Protein 4DB3 (pdb70)

Radius of gyration: 20.78 Å; Cα contacts (8 Å, |Δi|>4): 643; chains: 1; bounding box: 46×38×62 Å

Structure (mmCIF, N/CA/C/O backbone):
data_4DB3
#
_entry.id   4DB3
#
_cell.length_a   80.400
_cell.length_b   80.400
_cell.length_c   110.418
_cell.angle_alpha   90.00
_cell.angle_beta   90.00
_cell.angle_gamma   120.00
#
_symmetry.space_group_name_H-M   'P 64'
#
loop_
_entity.id
_entity.type
_entity.pdbx_description
1 polymer 'N-acetyl-D-glucosamine kinase'
2 non-polymer 'ZINC ION'
3 non-polymer 'CHLORIDE ION'
4 non-polymer 'SULFATE ION'
5 non-polymer GLYCEROL
6 water water
#
loop_
_atom_site.group_PDB
_atom_site.id
_atom_site.type_symbol
_atom_site.label_atom_id
_atom_site.label_alt_id
_atom_site.label_comp_id
_atom_site.label_asym_id
_atom_site.label_entity_id
_atom_site.label_seq_id
_atom_site.pdbx_PDB_ins_code
_atom_site.Cartn_x
_atom_site.Cartn_y
_atom_site.Cartn_z
_atom_site.occupancy
_atom_site.B_iso_or_equiv
_atom_site.auth_seq_id
_atom_site.auth_comp_id
_atom_site.auth_asym_id
_atom_site.auth_atom_id
_atom_site.pdbx_PDB_model_num
ATOM 1 N N . ASN A 1 17 ? 20.631 1.568 66.201 1.00 73.68 -7 ASN A N 1
ATOM 2 C CA . ASN A 1 17 ? 21.485 2.575 65.491 1.00 70.98 -7 ASN A CA 1
ATOM 3 C C . ASN A 1 17 ? 20.856 3.925 65.294 1.00 68.02 -7 ASN A C 1
ATOM 4 O O . ASN A 1 17 ? 21.566 4.911 65.143 1.00 66.68 -7 ASN A O 1
ATOM 9 N N . LEU A 1 18 ? 19.531 3.985 65.269 1.00 68.98 -6 LEU A N 1
ATOM 10 C CA . LEU A 1 18 ? 18.871 5.256 65.007 1.00 67.22 -6 LEU A CA 1
ATOM 11 C C . LEU A 1 18 ? 18.887 6.214 66.208 1.00 62.45 -6 LEU A C 1
ATOM 12 O O . LEU A 1 18 ? 18.618 7.411 66.030 1.00 60.30 -6 LEU A O 1
ATOM 17 N N . TYR A 1 19 ? 19.245 5.722 67.412 1.00 59.44 -5 TYR A N 1
ATOM 18 C CA . TYR A 1 19 ? 19.283 6.617 68.584 1.00 56.66 -5 TYR A CA 1
ATOM 19 C C . TYR A 1 19 ? 20.525 7.514 68.592 1.00 54.50 -5 TYR A C 1
ATOM 20 O O . TYR A 1 19 ? 20.640 8.398 69.435 1.00 54.94 -5 TYR A O 1
ATOM 29 N N . PHE A 1 20 ? 21.452 7.282 67.676 1.00 55.44 -4 PHE A N 1
ATOM 30 C CA . PHE A 1 20 ? 22.615 8.152 67.558 1.00 56.90 -4 PHE A CA 1
ATOM 31 C C . PHE A 1 20 ? 22.120 9.351 66.754 1.00 60.89 -4 PHE A C 1
ATOM 32 O O . PHE A 1 20 ? 22.552 9.578 65.625 1.00 64.50 -4 PHE A O 1
ATOM 40 N N . GLN A 1 21 ? 21.209 10.112 67.359 1.00 63.32 -3 GLN A N 1
ATOM 41 C CA . GLN A 1 21 ? 20.548 11.234 66.692 1.00 67.82 -3 GLN A CA 1
ATOM 42 C C . GLN A 1 21 ? 21.342 12.517 66.570 1.00 71.51 -3 GLN A C 1
ATOM 43 O O . GLN A 1 21 ? 22.220 12.816 67.391 1.00 72.67 -3 GLN A O 1
ATOM 49 N N . SER A 1 22 ? 20.998 13.271 65.525 1.00 74.29 -2 SER A N 1
ATOM 50 C CA . SER A 1 22 ? 21.478 14.618 65.353 1.00 79.67 -2 SER A CA 1
ATOM 51 C C . SER A 1 22 ? 20.260 15.342 65.922 1.00 81.19 -2 SER A C 1
ATOM 52 O O . SER A 1 22 ? 19.261 14.690 66.238 1.00 78.16 -2 SER A O 1
ATOM 55 N N . ASN A 1 23 ? 20.301 16.660 66.059 1.00 87.02 -1 ASN A N 1
ATOM 56 C CA . ASN A 1 23 ? 19.151 17.352 66.629 1.00 89.08 -1 ASN A CA 1
ATOM 57 C C . ASN A 1 23 ? 17.984 17.407 65.616 1.00 89.44 -1 ASN A C 1
ATOM 58 O O . ASN A 1 23 ? 16.820 17.214 65.972 1.00 89.02 -1 ASN A O 1
ATOM 63 N N . ALA A 1 24 ? 18.308 17.643 64.351 1.00 91.33 0 ALA A N 1
ATOM 64 C CA . ALA A 1 24 ? 17.300 17.726 63.290 1.00 92.63 0 ALA A CA 1
ATOM 65 C C . ALA A 1 24 ? 17.434 16.582 62.289 1.00 88.55 0 ALA A C 1
ATOM 66 O O . ALA A 1 24 ? 18.516 16.028 62.095 1.00 86.54 0 ALA A O 1
ATOM 68 N N . MET A 1 25 ? 16.317 16.228 61.665 1.00 45.96 1 MET A N 1
ATOM 69 C CA . MET A 1 25 ? 16.299 15.178 60.627 1.00 42.72 1 MET A CA 1
ATOM 70 C C . MET A 1 25 ? 15.533 15.723 59.415 1.00 38.67 1 MET A C 1
ATOM 71 O O . MET A 1 25 ? 14.467 16.318 59.571 1.00 38.46 1 MET A O 1
ATOM 76 N N . TYR A 1 26 ? 16.061 15.486 58.223 1.00 33.74 2 TYR A N 1
ATOM 77 C CA . TYR A 1 26 ? 15.444 15.974 56.998 1.00 32.51 2 TYR A CA 1
ATOM 78 C C . TYR A 1 26 ? 14.926 14.811 56.156 1.00 32.60 2 TYR A C 1
ATOM 79 O O . TYR A 1 26 ? 15.695 13.902 55.808 1.00 32.63 2 TYR A O 1
ATOM 88 N N . TYR A 1 27 ? 13.632 14.826 55.842 1.00 31.23 3 TYR A N 1
ATOM 89 C CA . TYR A 1 27 ? 13.084 13.815 54.978 1.00 31.01 3 TYR A CA 1
ATOM 90 C C . TYR A 1 27 ? 12.951 14.392 53.573 1.00 30.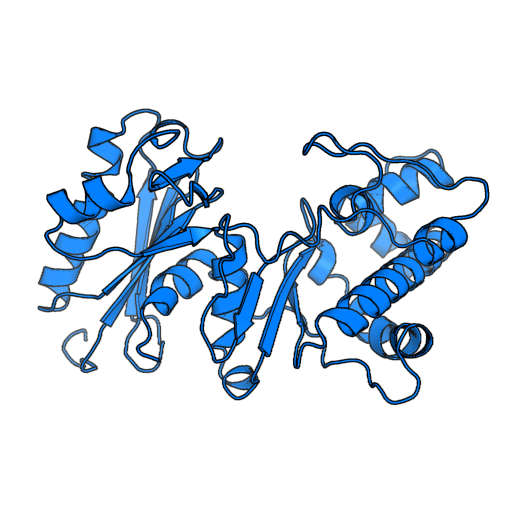56 3 TYR A C 1
ATOM 91 O O . TYR A 1 27 ? 12.545 15.544 53.398 1.00 30.10 3 TYR A O 1
ATOM 100 N N . GLY A 1 28 ? 13.266 13.567 52.590 1.00 30.32 4 GLY A N 1
ATOM 101 C CA . GLY A 1 28 ? 13.125 13.902 51.196 1.00 30.53 4 GLY A CA 1
ATOM 102 C C . GLY A 1 28 ? 12.325 12.824 50.480 1.00 32.21 4 GLY A C 1
ATOM 103 O O . GLY A 1 28 ? 12.541 11.621 50.709 1.00 32.33 4 GLY A O 1
ATOM 104 N N . PHE A 1 29 ? 11.379 13.262 49.642 1.00 31.96 5 PHE A N 1
ATOM 105 C CA . PHE A 1 29 ? 10.551 12.385 48.805 1.00 31.46 5 PHE A CA 1
ATOM 106 C C . PHE A 1 29 ? 10.770 12.776 47.361 1.00 32.37 5 PHE A C 1
ATOM 107 O O . PHE A 1 29 ? 10.649 13.963 47.003 1.00 32.50 5 PHE A O 1
ATOM 115 N N . ASP A 1 30 ? 11.104 11.799 46.535 1.00 32.39 6 ASP A N 1
ATOM 116 C CA . ASP A 1 30 ? 11.261 12.003 45.102 1.00 34.32 6 ASP A CA 1
ATOM 117 C C . ASP A 1 30 ? 10.081 11.246 44.494 1.00 34.55 6 ASP A C 1
ATOM 118 O O . ASP A 1 30 ? 10.049 9.997 44.496 1.00 34.24 6 ASP A O 1
ATOM 123 N N . VAL A 1 31 ? 9.078 11.995 44.033 1.00 32.78 7 VAL A N 1
ATOM 124 C CA . VAL A 1 31 ? 7.876 11.390 43.477 1.00 34.65 7 VAL A CA 1
ATOM 125 C C . VAL A 1 31 ? 7.992 11.241 41.971 1.00 36.21 7 VAL A C 1
ATOM 126 O O . VAL A 1 31 ? 8.073 12.238 41.234 1.00 36.26 7 VAL A O 1
ATOM 130 N N . GLY A 1 32 ? 8.015 9.992 41.515 1.00 37.51 8 GLY A N 1
ATOM 131 C CA . GLY A 1 32 ? 8.097 9.682 40.087 1.00 39.28 8 GLY A CA 1
ATOM 132 C C . GLY A 1 32 ? 6.820 9.046 39.602 1.00 40.48 8 GLY A C 1
ATOM 133 O O . GLY A 1 32 ? 5.952 8.686 40.401 1.00 40.70 8 GLY A O 1
ATOM 134 N N . GLY A 1 33 ? 6.693 8.890 38.287 1.00 42.66 9 GLY A N 1
ATOM 135 C CA . GLY A 1 33 ? 5.495 8.287 37.706 1.00 44.51 9 GLY A CA 1
ATOM 136 C C . GLY A 1 33 ? 5.209 6.848 38.119 1.00 47.30 9 GLY A C 1
ATOM 137 O O . GLY A 1 33 ? 4.041 6.412 38.115 1.00 48.23 9 GLY A O 1
ATOM 138 N N A THR A 1 34 ? 6.254 6.101 38.474 0.60 47.60 10 THR A N 1
ATOM 139 N N B THR A 1 34 ? 6.269 6.116 38.465 0.40 47.41 10 THR A N 1
ATOM 140 C CA A THR A 1 34 ? 6.085 4.708 38.888 0.60 49.55 10 THR A CA 1
ATOM 141 C CA B THR A 1 34 ? 6.166 4.714 38.856 0.40 49.13 10 THR A CA 1
ATOM 142 C C A THR A 1 34 ? 6.451 4.478 40.366 0.60 48.47 10 THR A C 1
ATOM 143 C C B THR A 1 34 ? 6.454 4.491 40.345 0.40 48.30 10 THR A C 1
ATOM 144 O O A THR A 1 34 ? 5.787 3.704 41.060 0.60 49.59 10 THR A O 1
ATOM 145 O O B THR A 1 34 ? 5.744 3.743 41.019 0.40 49.33 10 THR A O 1
ATOM 152 N N . LYS A 1 35 ? 7.493 5.144 40.855 1.00 47.26 11 LYS A N 1
ATOM 153 C CA . LYS A 1 35 ? 7.908 4.968 42.255 1.00 46.58 11 LYS A CA 1
ATOM 154 C C . LYS A 1 35 ? 8.125 6.252 43.039 1.00 43.67 11 LYS A C 1
ATOM 155 O O . LYS A 1 35 ? 8.432 7.306 42.471 1.00 41.24 11 LYS A O 1
ATOM 161 N N . ILE A 1 36 ? 7.885 6.157 44.342 1.00 40.41 12 ILE A N 1
ATOM 162 C CA . ILE A 1 36 ? 8.128 7.242 45.268 1.00 39.83 12 ILE A CA 1
ATOM 163 C C . ILE A 1 36 ? 9.319 6.783 46.061 1.00 39.70 12 ILE A C 1
ATOM 164 O O . ILE A 1 36 ? 9.305 5.663 46.622 1.00 40.18 12 ILE A O 1
ATOM 169 N N . GLU A 1 37 ? 10.360 7.607 46.089 1.00 38.63 13 GLU A N 1
ATOM 170 C CA . GLU A 1 37 ? 11.544 7.292 46.870 1.00 38.94 13 GLU A CA 1
ATOM 171 C C . GLU A 1 37 ? 11.704 8.212 48.056 1.00 37.51 13 GLU A C 1
ATOM 172 O O . GLU A 1 37 ? 11.654 9.441 47.921 1.00 34.24 13 GLU A O 1
ATOM 178 N N . PHE A 1 38 ? 11.928 7.595 49.214 1.00 36.83 14 PHE A N 1
ATOM 179 C CA . PHE A 1 38 ? 12.127 8.296 50.456 1.00 36.86 14 PHE A CA 1
ATOM 180 C C . PHE A 1 38 ? 13.559 8.198 50.940 1.00 37.12 14 PHE A C 1
ATOM 181 O O . PHE A 1 38 ? 14.222 7.160 50.775 1.00 39.40 14 PHE A O 1
ATOM 189 N N . GLY A 1 39 ? 14.021 9.280 51.561 1.00 34.83 15 GLY A N 1
ATOM 190 C CA . GLY A 1 39 ? 15.334 9.313 52.201 1.00 34.24 15 GLY A CA 1
ATOM 191 C C . GLY A 1 39 ? 15.276 10.184 53.446 1.00 34.18 15 GLY A C 1
ATOM 192 O O . GLY A 1 39 ? 14.570 11.212 53.466 1.00 32.48 15 GLY A O 1
ATOM 193 N N . ALA A 1 40 ? 15.985 9.760 54.492 1.00 35.05 16 ALA A N 1
ATOM 194 C CA . ALA A 1 40 ? 16.129 10.534 55.722 1.00 35.56 16 ALA A CA 1
ATOM 195 C C . ALA A 1 40 ? 17.604 10.859 55.845 1.00 36.16 16 ALA A C 1
ATOM 196 O O . ALA A 1 40 ? 18.442 9.997 55.578 1.00 35.84 16 ALA A O 1
ATOM 198 N N . PHE A 1 41 ? 17.911 12.098 56.258 1.00 36.05 17 PHE A N 1
ATOM 199 C CA . PHE A 1 41 ? 19.280 12.597 56.373 1.00 35.34 17 PHE A CA 1
ATOM 200 C C . PHE A 1 41 ? 19.462 13.308 57.710 1.00 37.15 17 PHE A C 1
ATOM 201 O O . PHE A 1 41 ? 18.570 14.041 58.139 1.00 36.74 17 PHE A O 1
ATOM 209 N N . ASN A 1 42 ? 20.605 13.094 58.373 1.00 37.28 18 ASN A N 1
ATOM 210 C CA . ASN A 1 42 ? 20.893 13.783 59.645 1.00 38.89 18 ASN A CA 1
ATOM 211 C C . ASN A 1 42 ? 21.422 15.215 59.409 1.00 38.57 18 ASN A C 1
ATOM 212 O O . ASN A 1 42 ? 21.403 15.694 58.281 1.00 35.77 18 ASN A O 1
ATOM 217 N N . GLU A 1 43 ? 21.868 15.900 60.468 1.00 40.64 19 GLU A N 1
ATOM 218 C CA . GLU A 1 43 ? 22.359 17.277 60.332 1.00 42.31 19 GLU A CA 1
ATOM 219 C C . GLU A 1 43 ? 23.632 17.408 59.519 1.00 42.42 19 GLU A C 1
ATOM 220 O O . GLU A 1 43 ? 23.876 18.473 58.954 1.00 42.59 19 GLU A O 1
ATOM 226 N N . LYS A 1 44 ? 24.439 16.348 59.470 1.00 42.57 20 LYS A N 1
ATOM 227 C CA . LYS A 1 44 ? 25.673 16.349 58.682 1.00 41.73 20 LYS A CA 1
ATOM 228 C C . LYS A 1 44 ? 25.356 16.030 57.226 1.00 40.30 20 LYS A C 1
ATOM 229 O O . LYS A 1 44 ? 26.264 15.919 56.396 1.00 40.98 20 LYS A O 1
ATOM 235 N N . LEU A 1 45 ? 24.064 15.866 56.936 1.00 38.78 21 LEU A N 1
ATOM 236 C CA . LEU A 1 45 ? 23.541 15.543 55.598 1.00 37.81 21 LEU A CA 1
ATOM 237 C C . LEU A 1 45 ? 23.946 14.139 55.182 1.00 37.80 21 LEU A C 1
ATOM 238 O O . LEU A 1 45 ? 24.108 13.845 54.006 1.00 38.91 21 LEU A O 1
ATOM 243 N N . GLU A 1 46 ? 24.089 13.256 56.160 1.00 39.45 22 GLU A N 1
ATOM 244 C CA . GLU A 1 46 ? 24.405 11.883 55.887 1.00 40.16 22 GLU A CA 1
ATOM 245 C C . GLU A 1 46 ? 23.071 11.158 55.774 1.00 40.83 22 GLU A C 1
ATOM 246 O O . GLU A 1 46 ? 22.158 11.420 56.548 1.00 39.69 22 GLU A O 1
ATOM 252 N N . ARG A 1 47 ? 22.960 10.239 54.825 1.00 41.31 23 ARG A N 1
ATOM 253 C CA . ARG A 1 47 ? 21.724 9.494 54.634 1.00 42.54 23 ARG A CA 1
ATOM 254 C C . ARG A 1 47 ? 2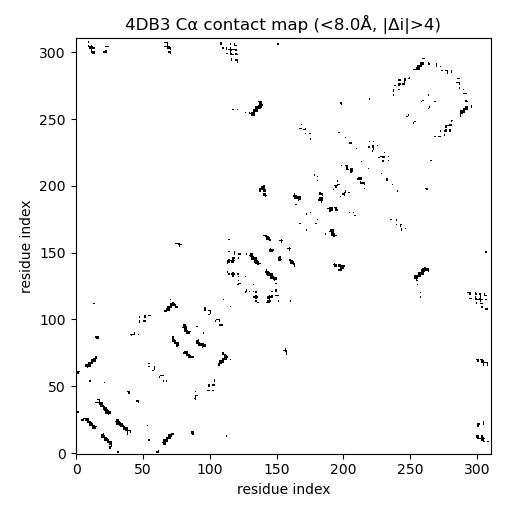1.658 8.346 55.644 1.00 43.31 23 ARG A C 1
ATOM 255 O O . ARG A 1 47 ? 22.604 7.557 55.751 1.00 45.42 23 ARG A O 1
ATOM 263 N N . VAL A 1 48 ? 20.553 8.284 56.390 1.00 42.40 24 VAL A N 1
ATOM 264 C CA . VAL A 1 48 ? 20.353 7.266 57.426 1.00 45.08 24 VAL A CA 1
ATOM 265 C C . VAL A 1 48 ? 19.177 6.318 57.168 1.00 46.54 24 VAL A C 1
ATOM 266 O O . VAL A 1 48 ? 18.923 5.454 57.983 1.00 47.61 24 VAL A O 1
ATOM 270 N N . ALA A 1 49 ? 18.462 6.492 56.051 1.00 46.20 25 ALA A N 1
ATOM 271 C CA . ALA A 1 49 ? 17.351 5.602 55.695 1.00 46.34 25 ALA A CA 1
ATOM 272 C C . ALA A 1 49 ? 16.945 5.765 54.234 1.00 46.25 25 ALA A C 1
ATOM 273 O O . ALA A 1 49 ? 17.009 6.871 53.650 1.00 42.61 25 ALA A O 1
ATOM 275 N N . THR A 1 50 ? 16.521 4.649 53.653 1.00 46.81 26 THR A N 1
ATOM 276 C CA . THR A 1 50 ? 16.090 4.589 52.261 1.00 46.16 26 THR A CA 1
ATOM 277 C C . THR A 1 50 ? 14.903 3.632 52.107 1.00 47.06 26 THR A C 1
ATOM 278 O O . THR A 1 50 ? 14.888 2.559 52.714 1.00 45.47 26 THR A O 1
ATOM 282 N N . GLU A 1 51 ? 13.908 4.039 51.319 1.00 44.36 27 GLU A N 1
ATOM 283 C CA . GLU A 1 51 ? 12.751 3.184 51.029 1.00 44.60 27 GLU A CA 1
ATOM 284 C C . GLU A 1 51 ? 12.070 3.675 49.748 1.00 44.33 27 GLU A C 1
ATOM 285 O O . GLU A 1 51 ? 12.107 4.876 49.437 1.00 40.84 27 GLU A O 1
ATOM 291 N N . ARG A 1 52 ? 11.469 2.736 49.013 1.00 45.57 28 ARG A N 1
ATOM 292 C CA . ARG A 1 52 ? 10.747 3.026 47.770 1.00 46.69 28 ARG A CA 1
ATOM 293 C C . ARG A 1 52 ? 9.411 2.272 47.808 1.00 46.92 28 ARG A C 1
ATOM 294 O O . ARG A 1 52 ? 9.339 1.115 48.289 1.00 46.43 28 ARG A O 1
ATOM 302 N N . VAL A 1 53 ? 8.372 2.928 47.311 1.00 43.58 29 VAL A N 1
ATOM 303 C CA . VAL A 1 53 ? 7.040 2.380 47.277 1.00 43.83 29 VAL A CA 1
ATOM 304 C C . VAL A 1 53 ? 6.414 2.748 45.924 1.00 44.15 29 VAL A C 1
ATOM 305 O O . VAL A 1 53 ? 6.846 3.705 45.284 1.00 41.00 29 VAL A O 1
ATOM 309 N N . PRO A 1 54 ? 5.423 1.972 45.463 1.00 47.03 30 PRO A N 1
ATOM 310 C CA . PRO A 1 54 ? 4.855 2.355 44.167 1.00 48.29 30 PRO A CA 1
ATOM 311 C C . PRO A 1 54 ? 4.054 3.659 44.233 1.00 48.37 30 PRO A C 1
ATOM 312 O O . PRO A 1 54 ? 3.452 3.982 45.272 1.00 47.41 30 PRO A O 1
ATOM 316 N N . THR A 1 55 ? 4.096 4.418 43.143 1.00 49.34 31 THR A N 1
ATOM 317 C CA . THR A 1 55 ? 3.320 5.634 43.017 1.00 49.60 31 THR A CA 1
ATOM 318 C C . THR A 1 55 ? 1.905 5.200 42.655 1.00 54.70 31 THR A C 1
ATOM 319 O O . THR A 1 55 ? 1.706 4.523 41.635 1.00 55.49 31 THR A O 1
ATOM 323 N N . PRO A 1 56 ? 0.913 5.553 43.494 1.00 57.95 32 PRO A N 1
ATOM 324 C CA . PRO A 1 56 ? -0.434 5.131 43.142 1.00 61.46 32 PRO A CA 1
ATOM 325 C C . PRO A 1 56 ? -0.845 5.659 41.785 1.00 63.15 32 PRO A C 1
ATOM 326 O O . PRO A 1 56 ? -0.891 6.870 41.564 1.00 62.88 32 PRO A O 1
ATOM 330 N N . THR A 1 57 ? -1.096 4.741 40.869 1.00 66.90 33 THR A N 1
ATOM 331 C CA . THR A 1 57 ? -1.560 5.125 39.557 1.00 68.59 33 THR A CA 1
ATOM 332 C C . THR A 1 57 ? -2.986 5.658 39.732 1.00 68.07 33 THR A C 1
ATOM 333 O O . THR A 1 57 ? -3.828 5.003 40.382 1.00 69.34 33 THR A O 1
ATOM 337 N N . ASP A 1 58 ? -3.203 6.860 39.188 1.00 65.10 34 ASP A N 1
ATOM 338 C CA . ASP A 1 58 ? -4.471 7.620 39.214 1.00 64.09 34 ASP A CA 1
ATOM 339 C C . ASP A 1 58 ? -5.401 7.477 40.440 1.00 61.36 34 ASP A C 1
ATOM 340 O O . ASP A 1 58 ? -6.607 7.206 40.303 1.00 63.97 34 ASP A O 1
ATOM 345 N N . ASP A 1 59 ? -4.837 7.664 41.629 1.00 56.23 35 ASP A N 1
ATOM 346 C CA . ASP A 1 59 ? -5.594 7.614 42.881 1.00 53.51 35 ASP A CA 1
ATOM 347 C C . ASP A 1 59 ? -4.963 8.658 43.819 1.00 50.23 35 ASP A C 1
ATOM 348 O O . ASP A 1 59 ? -4.029 8.366 44.574 1.00 46.57 35 ASP A O 1
ATOM 353 N N . TYR A 1 60 ? -5.477 9.882 43.756 1.00 46.90 36 TYR A N 1
ATOM 354 C CA . TYR A 1 60 ? -4.902 10.976 44.535 1.00 44.44 36 TYR A CA 1
ATOM 355 C C . TYR A 1 60 ? -5.092 10.807 46.041 1.00 44.05 36 TYR A C 1
ATOM 356 O O . TYR A 1 60 ? -4.173 11.079 46.810 1.00 41.38 36 TYR A O 1
ATOM 365 N N . PRO A 1 61 ? -6.271 10.347 46.481 1.00 45.72 37 PRO A N 1
ATOM 366 C CA . PRO A 1 61 ? -6.357 10.127 47.929 1.00 46.22 37 PRO A CA 1
ATOM 367 C C . PRO A 1 61 ? -5.303 9.113 48.419 1.00 45.93 37 PRO A C 1
ATOM 368 O O . PRO A 1 61 ? -4.723 9.279 49.518 1.00 45.10 37 PRO A O 1
ATOM 372 N N . LEU A 1 62 ? -5.024 8.094 47.605 1.00 46.20 38 LEU A N 1
ATOM 373 C CA . LEU A 1 62 ? -4.025 7.081 47.990 1.00 46.42 38 LEU A CA 1
ATOM 374 C C . LEU A 1 62 ? -2.604 7.640 47.892 1.00 44.27 38 LEU A C 1
ATOM 375 O O . LEU A 1 62 ? -1.714 7.197 48.603 1.00 44.37 38 LEU A O 1
ATOM 380 N N . LEU A 1 63 ? -2.380 8.597 47.000 1.00 42.87 39 LEU A N 1
ATOM 381 C CA . LEU A 1 63 ? -1.049 9.246 46.892 1.00 41.22 39 LEU A CA 1
ATOM 382 C C . LEU A 1 63 ? -0.745 9.984 48.187 1.00 39.06 39 LEU A C 1
ATOM 383 O O . LEU A 1 63 ? 0.360 9.877 48.738 1.00 37.02 39 LEU A O 1
ATOM 388 N N . LEU A 1 64 ? -1.728 10.748 48.661 1.00 38.86 40 LEU A N 1
ATOM 389 C CA . LEU A 1 64 ? -1.606 11.481 49.922 1.00 38.98 40 LEU A CA 1
ATOM 390 C C . LEU A 1 64 ? -1.383 10.511 51.102 1.00 41.41 40 LEU A C 1
ATOM 391 O O . LEU A 1 64 ? -0.529 10.736 51.968 1.00 39.27 40 LEU A O 1
ATOM 396 N N A GLU A 1 65 ? -2.144 9.422 51.113 0.60 42.43 41 GLU A N 1
ATOM 397 N N B GLU A 1 65 ? -2.163 9.434 51.108 0.40 41.65 41 GLU A N 1
ATOM 398 C CA A GLU A 1 65 ? -2.051 8.452 52.195 0.60 44.84 41 GLU A CA 1
ATOM 399 C CA B GLU A 1 65 ? -2.090 8.390 52.127 0.40 43.15 41 GLU A CA 1
ATOM 400 C C A GLU A 1 65 ? -0.663 7.769 52.218 0.60 43.63 41 GLU A C 1
ATOM 401 C C B GLU A 1 65 ? -0.696 7.747 52.204 0.40 42.74 41 GLU A C 1
ATOM 402 O O A GLU A 1 65 ? -0.086 7.565 53.286 0.60 43.79 41 GLU A O 1
ATOM 403 O O B GLU A 1 65 ? -0.150 7.546 53.291 0.40 43.03 41 GLU A O 1
ATOM 414 N N . THR A 1 66 ? -0.126 7.442 51.044 1.00 42.65 42 THR A N 1
ATOM 415 C CA . THR A 1 66 ? 1.195 6.802 50.951 1.00 42.13 42 THR A CA 1
ATOM 416 C C . THR A 1 66 ? 2.320 7.699 51.496 1.00 40.85 42 THR A C 1
ATOM 417 O O . THR A 1 66 ? 3.194 7.247 52.256 1.00 39.76 42 THR A O 1
ATOM 421 N N . ILE A 1 67 ? 2.297 8.966 51.106 1.00 39.50 43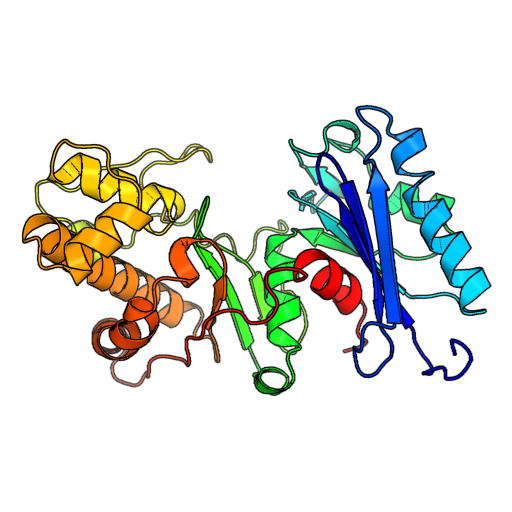 ILE A N 1
ATOM 422 C CA . ILE A 1 67 ? 3.317 9.919 51.572 1.00 37.52 43 ILE A CA 1
ATOM 423 C C . ILE A 1 67 ? 3.166 10.124 53.079 1.00 38.89 43 ILE A C 1
ATOM 424 O O . ILE A 1 67 ? 4.141 9.987 53.827 1.00 40.25 43 ILE A O 1
ATOM 429 N N . ALA A 1 68 ? 1.950 10.421 53.531 1.00 39.57 44 ALA A N 1
ATOM 430 C CA . ALA A 1 68 ? 1.673 10.626 54.958 1.00 41.23 44 ALA A CA 1
ATOM 431 C C . ALA A 1 68 ? 2.082 9.416 55.792 1.00 42.37 44 ALA A C 1
ATOM 432 O O . ALA A 1 68 ? 2.580 9.553 56.931 1.00 42.32 44 ALA A O 1
ATOM 434 N N . GLY A 1 69 ? 1.875 8.231 55.221 1.00 43.16 45 GLY A N 1
ATOM 435 C CA . GLY A 1 69 ? 2.220 6.983 55.893 1.00 44.57 45 GLY A CA 1
ATOM 436 C C . GLY A 1 69 ? 3.712 6.830 56.116 1.00 44.00 45 GLY A C 1
ATOM 437 O O . GLY A 1 69 ? 4.137 6.326 57.166 1.00 44.50 45 GLY A O 1
ATOM 438 N N . LEU A 1 70 ? 4.516 7.233 55.127 1.00 41.44 46 LEU A N 1
ATOM 439 C CA . LEU A 1 70 ? 5.980 7.143 55.263 1.00 41.33 46 LEU A CA 1
ATOM 440 C C . LEU A 1 70 ? 6.474 8.119 56.348 1.00 40.45 46 LEU A C 1
ATOM 441 O O . LEU A 1 70 ? 7.266 7.742 57.214 1.00 40.89 46 LEU A O 1
ATOM 446 N N . VAL A 1 71 ? 5.964 9.351 56.315 1.00 39.07 47 VAL A N 1
ATOM 447 C CA . VAL A 1 71 ? 6.303 10.348 57.331 1.00 38.67 47 VAL A CA 1
ATOM 448 C C . VAL A 1 71 ? 5.995 9.795 58.724 1.00 40.34 47 VAL A C 1
ATOM 449 O O . VAL A 1 71 ? 6.836 9.865 59.622 1.00 40.41 47 VAL A O 1
ATOM 453 N N . ALA A 1 72 ? 4.808 9.202 58.890 1.00 41.40 48 ALA A N 1
ATOM 454 C CA . ALA A 1 72 ? 4.415 8.623 60.178 1.00 43.97 48 ALA A CA 1
ATOM 455 C C . ALA A 1 72 ? 5.323 7.446 60.579 1.00 45.07 48 ALA A C 1
ATOM 456 O O . ALA A 1 72 ? 5.703 7.321 61.751 1.00 47.67 48 ALA A O 1
ATOM 458 N N . LYS A 1 73 ? 5.684 6.601 59.611 1.00 43.62 49 LYS A N 1
ATOM 459 C CA . LYS A 1 73 ? 6.557 5.453 59.876 1.00 43.90 49 LYS A CA 1
ATOM 460 C C . LYS A 1 73 ? 7.920 5.859 60.390 1.00 44.51 49 LYS A C 1
ATOM 461 O O . LYS A 1 73 ? 8.420 5.301 61.373 1.00 45.06 49 LYS A O 1
ATOM 467 N N . TYR A 1 74 ? 8.552 6.800 59.698 1.00 42.52 50 TYR A N 1
ATOM 468 C CA . TYR A 1 74 ? 9.887 7.210 60.092 1.00 42.76 50 TYR A CA 1
ATOM 469 C C . TYR A 1 74 ? 9.904 8.110 61.319 1.00 43.24 50 TYR A C 1
ATOM 470 O O . TYR A 1 74 ? 10.874 8.080 62.069 1.00 45.12 50 TYR A O 1
ATOM 479 N N . ASP A 1 75 ? 8.829 8.865 61.545 1.00 43.22 51 ASP A N 1
ATOM 480 C CA . ASP A 1 75 ? 8.720 9.681 62.754 1.00 44.96 51 ASP A CA 1
ATOM 481 C C . ASP A 1 75 ? 8.724 8.763 63.978 1.00 47.50 51 ASP A C 1
ATOM 482 O O . ASP A 1 75 ? 9.363 9.072 64.999 1.00 46.12 51 ASP A O 1
ATOM 487 N N . GLN A 1 76 ? 8.001 7.646 63.896 1.00 48.56 52 GLN A N 1
ATOM 488 C CA . GLN A 1 76 ? 7.988 6.714 65.030 1.00 52.33 52 GLN A CA 1
ATOM 489 C C . GLN A 1 76 ? 9.344 6.008 65.150 1.00 52.63 52 GLN A C 1
ATOM 490 O O . GLN A 1 76 ? 9.852 5.807 66.243 1.00 54.02 52 GLN A O 1
ATOM 496 N N . GLU A 1 77 ? 9.939 5.665 64.016 1.00 51.74 53 GLU A N 1
ATOM 497 C CA . GLU A 1 77 ? 11.231 4.971 63.992 1.00 53.30 53 GLU A CA 1
ATOM 498 C C . GLU A 1 77 ? 12.389 5.819 64.567 1.00 52.44 53 GLU A C 1
ATOM 499 O O . GLU A 1 77 ? 13.257 5.296 65.266 1.00 54.09 53 GLU A O 1
ATOM 505 N N . PHE A 1 78 ? 12.378 7.120 64.300 1.00 48.93 54 PHE A N 1
ATOM 506 C CA . PHE A 1 78 ? 13.400 8.029 64.833 1.00 48.85 54 PHE A CA 1
ATOM 507 C C . PHE A 1 78 ? 12.953 8.736 66.115 1.00 48.48 54 PHE A C 1
ATOM 508 O O . PHE A 1 78 ? 13.732 9.492 66.718 1.00 47.96 54 PHE A O 1
ATOM 516 N N . ALA A 1 79 ? 11.710 8.492 66.525 1.00 49.01 55 ALA A N 1
ATOM 517 C CA . ALA A 1 79 ? 11.120 9.139 67.699 1.00 51.70 55 ALA A CA 1
ATOM 518 C C . ALA A 1 79 ? 11.255 10.671 67.596 1.00 52.13 55 ALA A C 1
ATOM 519 O O . ALA A 1 79 ? 11.622 11.334 68.580 1.00 52.93 55 ALA A O 1
ATOM 521 N N A CYS A 1 80 ? 10.946 11.218 66.417 0.50 49.99 56 CYS A N 1
ATOM 522 N N B CYS A 1 80 ? 10.989 11.222 66.407 0.50 50.09 56 CYS A N 1
ATOM 523 C CA A CYS A 1 80 ? 11.075 12.654 66.182 0.50 50.74 56 CYS A CA 1
ATOM 524 C CA B CYS A 1 80 ? 11.051 12.676 66.201 0.50 50.85 56 CYS A CA 1
ATOM 525 C C A CYS A 1 80 ? 10.308 13.041 64.918 0.50 47.87 56 CYS A C 1
ATOM 526 C C B CYS A 1 80 ? 10.315 13.045 64.918 0.50 47.96 56 CYS A C 1
ATOM 527 O O A CYS A 1 80 ? 9.984 12.184 64.102 0.50 47.69 56 CYS A O 1
ATOM 528 O O B CYS A 1 80 ? 10.029 12.188 64.090 0.50 47.78 56 CYS A O 1
ATOM 533 N N . GLU A 1 81 ? 9.997 14.322 64.768 1.00 47.33 57 GLU A N 1
ATOM 534 C CA . GLU A 1 81 ? 9.287 14.799 63.582 1.00 45.73 57 GLU A CA 1
ATOM 535 C C . GLU A 1 81 ? 10.263 15.419 62.594 1.00 43.07 57 GLU A C 1
ATOM 536 O O . GLU A 1 81 ? 10.751 16.526 62.792 1.00 43.69 57 GLU A O 1
ATOM 542 N N . GLY A 1 82 ? 10.568 14.685 61.537 1.00 41.08 58 GLY A N 1
ATOM 543 C CA . GLY A 1 82 ? 11.467 15.177 60.527 1.00 40.77 58 GLY A CA 1
ATOM 544 C C . GLY A 1 82 ? 10.810 16.273 59.673 1.00 39.20 58 GLY A C 1
ATOM 545 O O . GLY A 1 82 ? 9.572 16.378 59.598 1.00 37.86 58 GLY A O 1
ATOM 546 N N . LYS A 1 83 ? 11.657 17.102 59.086 1.00 38.28 59 LYS A N 1
ATOM 547 C CA . LYS A 1 83 ? 11.258 18.150 58.144 1.00 37.16 59 LYS A CA 1
ATOM 548 C C . LYS A 1 83 ? 10.879 17.428 56.842 1.00 35.91 59 LYS A C 1
ATOM 549 O O . LYS A 1 83 ? 11.481 16.413 56.498 1.00 34.98 59 LYS A O 1
ATOM 555 N N . ILE A 1 84 ? 9.901 17.961 56.107 1.00 33.82 60 ILE A N 1
ATOM 556 C CA . ILE A 1 84 ? 9.396 17.293 54.908 1.00 32.11 60 ILE A CA 1
ATOM 557 C C . ILE A 1 84 ? 9.593 18.110 53.636 1.00 31.10 60 ILE A C 1
ATOM 558 O O . ILE A 1 84 ? 9.094 19.235 53.520 1.00 32.40 60 ILE A O 1
ATOM 563 N N . GLY A 1 85 ? 10.360 17.547 52.719 1.00 29.88 61 GLY A N 1
ATOM 564 C CA . GLY A 1 85 ? 10.602 18.118 51.401 1.00 29.74 61 GLY A CA 1
ATOM 565 C C . GLY A 1 85 ? 10.257 17.093 50.330 1.00 30.39 61 GLY A C 1
ATOM 566 O O . GLY A 1 85 ? 10.495 15.885 50.508 1.00 28.99 61 GLY A O 1
ATOM 567 N N . LEU A 1 86 ? 9.726 17.577 49.205 1.00 30.19 62 LEU A N 1
ATOM 568 C CA . LEU A 1 86 ? 9.289 16.715 48.104 1.00 29.77 62 LEU A CA 1
ATOM 569 C C . LEU A 1 86 ? 9.608 17.313 46.730 1.00 28.87 62 LEU A C 1
ATOM 570 O O . LEU A 1 86 ? 9.419 18.512 46.499 1.00 27.63 62 LEU A O 1
ATOM 575 N N . GLY A 1 87 ? 10.136 16.472 45.851 1.00 27.69 63 GLY A N 1
ATOM 576 C CA . GLY A 1 87 ? 10.445 16.835 44.476 1.00 29.16 63 GLY A CA 1
ATOM 577 C C . GLY A 1 87 ? 9.621 15.985 43.498 1.00 30.32 63 GLY A C 1
ATOM 578 O O . GLY A 1 87 ? 9.246 14.863 43.794 1.00 30.13 63 GLY A O 1
ATOM 579 N N . LEU A 1 88 ? 9.311 16.551 42.343 1.00 31.84 64 LEU A N 1
ATOM 580 C CA . LEU A 1 88 ? 8.555 15.842 41.317 1.00 33.88 64 LEU A CA 1
ATOM 581 C C . LEU A 1 88 ? 8.859 16.413 39.948 1.00 32.69 64 LEU A C 1
ATOM 582 O O . LEU A 1 88 ? 9.400 17.526 39.850 1.00 29.69 64 LEU A O 1
ATOM 587 N N . PRO A 1 89 ? 8.564 15.639 38.888 1.00 34.67 65 PRO A N 1
ATOM 588 C CA . PRO A 1 89 ? 8.754 16.116 37.522 1.00 35.60 65 PRO A CA 1
ATOM 589 C C . PRO A 1 89 ? 7.570 17.019 37.213 1.00 36.57 65 PRO A C 1
ATOM 590 O O . PRO A 1 89 ? 6.547 16.576 36.645 1.00 38.19 65 PRO A O 1
ATOM 594 N N . GLY A 1 90 ? 7.711 18.263 37.630 1.00 34.93 66 GLY A N 1
ATOM 595 C CA . GLY A 1 90 ? 6.666 19.259 37.493 1.00 35.96 66 GLY A CA 1
ATOM 596 C C . GLY A 1 90 ? 7.022 20.460 38.342 1.00 34.83 66 GLY A C 1
ATOM 597 O O . GLY A 1 90 ? 8.188 20.674 38.628 1.00 33.32 66 GLY A O 1
ATOM 598 N N . MET A 1 91 ? 6.005 21.224 38.752 1.00 33.56 67 MET A N 1
ATOM 599 C CA . MET A 1 91 ? 6.193 22.425 39.543 1.00 32.89 67 MET A CA 1
ATOM 600 C C . MET A 1 91 ? 4.873 22.833 40.158 1.00 33.93 67 MET A C 1
ATOM 601 O O . MET A 1 91 ? 3.805 22.279 39.816 1.00 34.11 67 MET A O 1
ATOM 606 N N . GLU A 1 92 ? 4.941 23.815 41.043 1.00 33.02 68 GLU A N 1
ATOM 607 C CA . GLU A 1 92 ? 3.751 24.418 41.615 1.00 34.82 68 GLU A CA 1
ATOM 608 C C . GLU A 1 92 ? 3.418 25.693 40.870 1.00 35.95 68 GLU A C 1
ATOM 609 O O . GLU A 1 92 ? 4.316 26.460 40.510 1.00 33.22 68 GLU A O 1
ATOM 615 N N . ASP A 1 93 ? 2.120 25.908 40.637 1.00 37.49 69 ASP A N 1
ATOM 616 C CA . ASP A 1 93 ? 1.644 27.146 40.057 1.00 38.68 69 ASP A CA 1
ATOM 617 C C . ASP A 1 93 ? 1.831 28.164 41.164 1.00 39.85 69 ASP A C 1
ATOM 618 O O . ASP A 1 93 ? 1.331 27.985 42.284 1.00 40.38 69 ASP A O 1
ATOM 623 N N . ALA A 1 94 ? 2.581 29.216 40.865 1.00 39.64 70 ALA A N 1
ATOM 624 C CA . ALA A 1 94 ? 2.964 30.223 41.877 1.00 41.12 70 ALA A CA 1
ATOM 625 C C . ALA A 1 94 ? 1.803 31.016 42.486 1.00 42.74 70 ALA A C 1
ATOM 626 O O . ALA A 1 94 ? 1.908 31.510 43.610 1.00 43.14 70 ALA A O 1
ATOM 628 N N . ASP A 1 95 ? 0.712 31.131 41.753 1.00 44.69 71 ASP A N 1
ATOM 629 C CA . ASP A 1 95 ? -0.439 31.883 42.233 1.00 47.93 71 ASP A CA 1
ATOM 630 C C . ASP A 1 95 ? -1.518 31.049 42.951 1.00 47.48 71 ASP A C 1
ATOM 631 O O . ASP A 1 95 ? -2.166 31.569 43.861 1.00 49.80 71 ASP A O 1
ATOM 636 N N . ASP A 1 96 ? -1.729 29.788 42.566 1.00 45.67 72 ASP A N 1
ATOM 637 C CA . ASP A 1 96 ? -2.766 28.991 43.243 1.00 45.09 72 ASP A CA 1
ATOM 638 C C . ASP A 1 96 ? -2.238 27.741 43.961 1.00 43.15 72 ASP A C 1
ATOM 639 O O . ASP A 1 96 ? -3.010 26.992 44.536 1.00 42.83 72 ASP A O 1
ATOM 644 N N . ALA A 1 97 ? -0.928 27.538 43.933 1.00 40.37 73 ALA A N 1
ATOM 645 C CA . ALA A 1 97 ? -0.286 26.446 44.652 1.00 38.86 73 ALA A CA 1
ATOM 646 C C . ALA A 1 97 ? -0.788 25.032 44.305 1.00 37.97 73 ALA A C 1
ATOM 647 O O . ALA A 1 97 ? -0.766 24.130 45.160 1.00 37.77 73 ALA A O 1
ATOM 649 N N . THR A 1 98 ? -1.233 24.848 43.059 1.00 37.02 74 THR A N 1
ATOM 650 C CA . THR A 1 98 ? -1.653 23.548 42.547 1.00 36.96 74 THR A CA 1
ATOM 651 C C . THR A 1 98 ? -0.511 22.981 41.708 1.00 35.62 74 THR A C 1
ATOM 652 O O . THR A 1 98 ? 0.317 23.717 41.219 1.00 36.62 74 THR A O 1
ATOM 656 N N . VAL A 1 99 ? -0.458 21.670 41.551 1.00 34.78 75 VAL A N 1
ATOM 657 C CA . VAL A 1 99 ? 0.612 21.058 40.790 1.00 34.31 75 VAL A CA 1
ATOM 658 C C . VAL A 1 99 ? 0.396 21.022 39.277 1.00 35.73 75 VAL A C 1
ATOM 659 O O . VAL A 1 99 ? -0.693 20.730 38.799 1.00 35.66 75 VAL A O 1
ATOM 663 N N . LEU A 1 100 ? 1.459 21.340 38.545 1.00 36.02 76 LEU A N 1
ATOM 664 C CA . LEU A 1 100 ? 1.522 21.251 37.093 1.00 38.14 76 LEU A CA 1
ATOM 665 C C . LEU A 1 100 ? 2.436 20.061 36.841 1.00 37.19 76 LEU A C 1
ATOM 666 O O . LEU A 1 100 ? 3.586 20.081 37.263 1.00 35.33 76 LEU A O 1
ATOM 671 N N . THR A 1 101 ? 1.922 19.014 36.198 1.00 38.11 77 THR A N 1
ATOM 672 C CA . THR A 1 101 ? 2.712 17.812 35.902 1.00 37.67 77 THR A CA 1
ATOM 673 C C . THR A 1 101 ? 2.005 16.936 34.855 1.00 40.49 77 THR A C 1
ATOM 674 O O . THR A 1 101 ? 0.792 17.067 34.655 1.00 42.78 77 THR A O 1
ATOM 678 N N . VAL A 1 102 ? 2.762 16.090 34.161 1.00 40.96 78 VAL A N 1
ATOM 679 C CA . VAL A 1 102 ? 2.168 15.101 33.256 1.00 43.10 78 VAL A CA 1
ATOM 680 C C . VAL A 1 102 ? 2.519 13.678 33.707 1.00 44.21 78 VAL A C 1
ATOM 681 O O . VAL A 1 102 ? 1.729 12.762 33.487 1.00 44.65 78 VAL A O 1
ATOM 685 N N . ASN A 1 103 ? 3.670 13.496 34.367 1.00 43.18 79 ASN A N 1
ATOM 686 C CA . ASN A 1 103 ? 4.111 12.159 34.805 1.00 44.99 79 ASN A CA 1
ATOM 687 C C . ASN A 1 103 ? 3.500 11.635 36.104 1.00 44.75 79 ASN A C 1
ATOM 688 O O . ASN A 1 103 ? 3.604 10.448 36.389 1.00 45.29 79 ASN A O 1
ATOM 693 N N . VAL A 1 104 ? 2.884 12.514 36.888 1.00 43.03 80 VAL A N 1
ATOM 694 C CA . VAL A 1 104 ? 2.182 12.093 38.089 1.00 43.23 80 VAL A CA 1
ATOM 695 C C . VAL A 1 104 ? 0.757 12.624 37.884 1.00 44.18 80 VAL A C 1
ATOM 696 O O . VAL A 1 104 ? 0.310 13.522 38.614 1.00 42.37 80 VAL A O 1
ATOM 700 N N . PRO A 1 105 ? 0.028 12.046 36.893 1.00 45.97 81 PRO A N 1
ATOM 701 C CA . PRO A 1 105 ? -1.294 12.553 36.467 1.00 48.35 81 PRO A CA 1
ATOM 702 C C . PRO A 1 105 ? -2.307 12.744 37.581 1.00 48.85 81 PRO A C 1
ATOM 703 O O . PRO A 1 105 ? -3.075 13.705 37.542 1.00 50.26 81 PRO A O 1
ATOM 707 N N . ALA A 1 106 ? -2.304 11.858 38.565 1.00 47.88 82 ALA A N 1
ATOM 708 C CA . ALA A 1 106 ? -3.223 11.978 39.699 1.00 49.08 82 ALA A CA 1
ATOM 709 C C . ALA A 1 106 ? -3.081 13.328 40.463 1.00 46.82 82 ALA A C 1
ATOM 710 O O . ALA A 1 106 ? -4.059 13.837 41.046 1.00 46.96 82 ALA A O 1
ATOM 712 N N . ALA A 1 107 ? -1.879 13.903 40.448 1.00 43.71 83 ALA A N 1
ATOM 713 C CA . ALA A 1 107 ? -1.625 15.156 41.153 1.00 40.94 83 ALA A CA 1
ATOM 714 C C . ALA A 1 107 ? -1.892 16.419 40.309 1.00 41.05 83 ALA A C 1
ATOM 715 O O . ALA A 1 107 ? -1.932 17.518 40.858 1.00 39.08 83 ALA A O 1
ATOM 717 N N . LYS A 1 108 ? -2.137 16.261 39.002 1.00 41.41 84 LYS A N 1
ATOM 718 C CA . LYS A 1 108 ? -2.308 17.412 38.119 1.00 41.39 84 LYS A CA 1
ATOM 719 C C . LYS A 1 108 ? -3.463 18.306 38.553 1.00 40.60 84 LYS A C 1
ATOM 720 O O . LYS A 1 108 ? -4.587 17.842 38.701 1.00 41.32 84 LYS A O 1
ATOM 726 N N . GLY A 1 109 ? -3.186 19.593 38.739 1.00 38.53 85 GLY A N 1
ATOM 727 C CA . GLY A 1 109 ? -4.211 20.545 39.149 1.00 39.18 85 GLY A CA 1
ATOM 728 C C . GLY A 1 109 ? -4.631 20.461 40.620 1.00 39.46 85 GLY A C 1
ATOM 729 O O . GLY A 1 109 ? -5.491 21.218 41.047 1.00 40.50 85 GLY A O 1
ATOM 730 N N . LYS A 1 110 ? -4.008 19.581 41.405 1.00 38.65 86 LYS A N 1
ATOM 731 C CA . LYS A 1 110 ? -4.346 19.423 42.838 1.00 39.67 86 LYS A CA 1
ATOM 732 C C . LYS A 1 110 ? -3.479 20.270 43.762 1.00 38.44 86 LYS A C 1
ATOM 733 O O . LYS A 1 110 ? -2.306 20.495 43.468 1.00 37.15 86 LYS A O 1
ATOM 739 N N . PRO A 1 111 ? -4.050 20.732 44.898 1.00 39.44 87 PRO A N 1
ATOM 740 C CA . PRO A 1 111 ? -3.276 21.513 45.873 1.00 38.12 87 PRO A CA 1
ATOM 741 C C . PRO A 1 111 ? -2.482 20.539 46.764 1.00 38.20 87 PRO A C 1
ATOM 742 O O . PRO A 1 111 ? -2.729 20.432 47.967 1.00 39.19 87 PRO A O 1
ATOM 746 N N . LEU A 1 112 ? -1.533 19.845 46.138 1.00 36.33 88 LEU A N 1
ATOM 747 C CA . LEU A 1 112 ? -0.734 18.822 46.779 1.00 35.90 88 LEU A CA 1
ATOM 748 C C . LEU A 1 112 ? -0.091 19.278 48.093 1.00 34.68 88 LEU A C 1
ATOM 749 O O . LEU A 1 112 ? -0.156 18.589 49.090 1.00 34.63 88 LEU A O 1
ATOM 754 N N . ARG A 1 113 ? 0.493 20.461 48.118 1.00 35.27 89 ARG A N 1
ATOM 755 C CA . ARG A 1 113 ? 1.111 20.919 49.360 1.00 36.33 89 ARG A CA 1
ATOM 756 C C . ARG A 1 113 ? 0.107 21.107 50.489 1.00 37.24 89 ARG A C 1
ATOM 757 O O . ARG A 1 113 ? 0.344 20.633 51.612 1.00 38.94 89 ARG A O 1
ATOM 765 N N . ALA A 1 114 ? -1.009 21.774 50.205 1.00 37.35 90 ALA A N 1
ATOM 766 C CA . ALA A 1 114 ? -2.018 22.043 51.235 1.00 38.45 90 ALA A CA 1
ATOM 767 C C . ALA A 1 114 ? -2.651 20.742 51.725 1.00 39.16 90 ALA A C 1
ATOM 768 O O . ALA A 1 114 ? -2.909 20.579 52.923 1.00 39.62 90 ALA A O 1
ATOM 770 N N . ASP A 1 115 ? -2.869 19.808 50.809 1.00 40.24 91 ASP A N 1
ATOM 771 C CA . ASP A 1 115 ? -3.467 18.510 51.166 1.00 41.09 91 ASP A 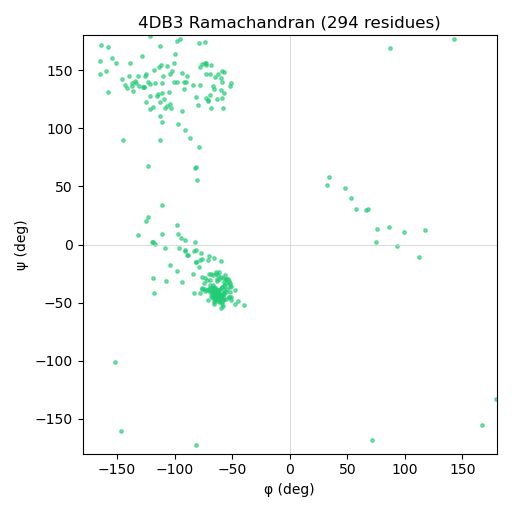CA 1
ATOM 772 C C . ASP A 1 115 ? -2.549 17.670 52.050 1.00 41.19 91 ASP A C 1
ATOM 773 O O . ASP A 1 115 ? -3.016 17.035 52.997 1.00 43.30 91 ASP A O 1
ATOM 778 N N . LEU A 1 116 ? -1.256 17.644 51.735 1.00 39.94 92 LEU A N 1
ATOM 779 C CA . LEU A 1 116 ? -0.289 16.927 52.558 1.00 39.50 92 LEU A CA 1
ATOM 780 C C . LEU A 1 116 ? -0.193 17.565 53.943 1.00 40.31 92 LEU A C 1
ATOM 781 O O . LEU A 1 116 ? -0.267 16.875 54.957 1.00 40.90 92 LEU A O 1
ATOM 786 N N . GLU A 1 117 ? -0.042 18.890 53.985 1.00 39.80 93 GLU A N 1
ATOM 787 C CA . GLU A 1 117 ? 0.040 19.601 55.252 1.00 39.58 93 GLU A CA 1
ATOM 788 C C . GLU A 1 117 ? -1.187 19.323 56.163 1.00 43.27 93 GLU A C 1
ATOM 789 O O . GLU A 1 117 ? -1.031 19.112 57.382 1.00 44.49 93 GLU A O 1
ATOM 795 N N . ALA A 1 118 ? -2.389 19.286 55.578 1.00 42.99 94 ALA A N 1
ATOM 796 C CA . ALA A 1 118 ? -3.599 19.016 56.348 1.00 45.67 94 ALA A CA 1
ATOM 797 C C . ALA A 1 118 ? -3.585 17.583 56.889 1.00 46.69 94 ALA A C 1
ATOM 798 O O . ALA A 1 118 ? -3.947 17.341 58.041 1.00 48.44 94 ALA A O 1
ATOM 800 N N . LYS A 1 119 ? -3.150 16.644 56.062 1.00 45.74 95 LYS A N 1
ATOM 801 C CA . LYS A 1 119 ? -3.101 15.244 56.452 1.00 47.55 95 LYS A CA 1
ATOM 802 C C . LYS A 1 119 ? -2.008 14.929 57.475 1.00 47.44 95 LYS A C 1
ATOM 803 O O . LYS A 1 119 ? -2.265 14.248 58.476 1.00 48.80 95 LYS A O 1
ATOM 809 N N . ILE A 1 120 ? -0.799 15.418 57.216 1.00 45.13 96 ILE A N 1
ATOM 810 C CA . ILE A 1 120 ? 0.370 15.159 58.077 1.00 44.74 96 ILE A CA 1
ATOM 811 C C . ILE A 1 120 ? 0.366 15.982 59.349 1.00 45.77 96 ILE A C 1
ATOM 812 O O . ILE A 1 120 ? 0.779 15.504 60.392 1.00 46.86 96 ILE A O 1
ATOM 817 N N . GLY A 1 121 ? -0.079 17.228 59.265 1.00 46.02 97 GLY A N 1
ATOM 818 C CA . GLY A 1 121 ? -0.138 18.088 60.442 1.00 47.05 97 GLY A CA 1
ATOM 819 C C . GLY A 1 121 ? 1.010 19.068 60.589 1.00 46.51 97 GLY A C 1
ATOM 820 O O . GLY A 1 121 ? 1.171 19.680 61.646 1.00 46.44 97 GLY A O 1
ATOM 821 N N . ARG A 1 122 ? 1.820 19.215 59.547 1.00 45.00 98 ARG A N 1
ATOM 822 C CA . ARG A 1 122 ? 2.921 20.196 59.568 1.00 44.66 98 ARG A CA 1
ATOM 823 C C . ARG A 1 122 ? 3.340 20.565 58.147 1.00 42.89 98 ARG A C 1
ATOM 824 O O . ARG A 1 122 ? 2.893 19.926 57.186 1.00 42.49 98 ARG A O 1
ATOM 832 N N . SER A 1 123 ? 4.176 21.601 58.036 1.00 41.83 99 SER A N 1
ATOM 833 C CA . SER A 1 123 ? 4.652 22.129 56.745 1.00 39.67 99 SER A CA 1
ATOM 834 C C . SER A 1 123 ? 5.355 21.111 55.854 1.00 37.34 99 SER A C 1
ATOM 835 O O . SER A 1 123 ? 6.020 20.181 56.326 1.00 36.52 99 SER A O 1
ATOM 838 N N . VAL A 1 124 ? 5.199 21.322 54.546 1.00 35.04 100 VAL A N 1
ATOM 839 C CA . VAL A 1 124 ? 5.821 20.505 53.516 1.00 33.93 100 VAL A CA 1
ATOM 840 C C . VAL A 1 124 ? 6.337 21.481 52.459 1.00 32.62 100 VAL A C 1
ATOM 841 O O . VAL A 1 124 ? 5.665 22.487 52.175 1.00 34.22 100 VAL A O 1
ATOM 845 N N . LYS A 1 125 ? 7.527 21.241 51.920 1.00 30.60 101 LYS A N 1
ATOM 846 C CA . LYS A 1 125 ? 8.054 22.065 50.824 1.00 31.44 101 LYS A CA 1
ATOM 847 C C . LYS A 1 125 ? 8.078 21.208 49.568 1.00 31.32 101 LYS A C 1
ATOM 848 O O . LYS A 1 125 ? 8.412 20.012 49.628 1.00 30.67 101 LYS A O 1
ATOM 854 N N . ILE A 1 126 ? 7.687 21.812 48.443 1.00 30.04 102 ILE A N 1
ATOM 855 C CA . ILE A 1 126 ? 7.648 21.128 47.144 1.00 30.48 102 ILE A CA 1
ATOM 856 C C . ILE A 1 126 ? 8.506 21.884 46.141 1.00 29.81 102 ILE A C 1
ATOM 857 O O . ILE A 1 126 ? 8.471 23.113 46.088 1.00 28.82 102 ILE A O 1
ATOM 862 N N . GLU A 1 127 ? 9.240 21.150 45.318 1.00 29.97 103 GLU A N 1
ATOM 863 C CA . GLU A 1 127 ? 10.091 21.775 44.322 1.00 29.59 103 GLU A CA 1
ATOM 864 C C . GLU A 1 127 ? 10.262 20.858 43.093 1.00 29.99 103 GLU A C 1
ATOM 865 O O . GLU A 1 127 ? 10.044 19.633 43.169 1.00 28.78 103 GLU A O 1
ATOM 871 N N . ASN A 1 128 ? 10.574 21.463 41.946 1.00 28.09 104 ASN A N 1
ATOM 872 C CA . ASN A 1 128 ? 10.859 20.743 40.707 1.00 29.98 104 ASN A CA 1
ATOM 873 C C . ASN A 1 128 ? 12.058 19.812 40.907 1.00 28.38 104 ASN A C 1
ATOM 874 O O . ASN A 1 128 ? 13.030 20.182 41.552 1.00 27.78 104 ASN A O 1
ATOM 879 N N . ASP A 1 129 ? 12.024 18.640 40.298 1.00 32.51 105 ASP A N 1
ATOM 880 C CA . ASP A 1 129 ? 13.109 17.655 40.475 1.00 33.44 105 ASP A CA 1
ATOM 881 C C . ASP A 1 129 ? 14.496 18.087 39.964 1.00 32.20 105 ASP A C 1
ATOM 882 O O . ASP A 1 129 ? 15.506 17.700 40.537 1.00 31.88 105 ASP A O 1
ATOM 887 N N . ALA A 1 130 ? 14.557 18.906 38.922 1.00 33.30 106 ALA A N 1
ATOM 888 C CA . ALA A 1 130 ? 15.849 19.386 38.420 1.00 32.45 106 ALA A CA 1
ATOM 889 C C . ALA A 1 130 ? 16.426 20.450 39.365 1.00 30.64 106 ALA A C 1
ATOM 890 O O . ALA A 1 130 ? 17.661 20.544 39.524 1.00 28.24 106 ALA A O 1
ATOM 892 N N . ASN A 1 131 ? 15.557 21.253 39.993 1.00 28.69 107 ASN A N 1
ATOM 893 C CA . ASN A 1 131 ? 16.018 22.191 41.034 1.00 27.05 107 ASN A CA 1
ATOM 894 C C . ASN A 1 131 ? 16.554 21.358 42.211 1.00 26.65 107 ASN A C 1
ATOM 895 O O . ASN A 1 131 ? 17.537 21.727 42.841 1.00 25.59 107 ASN A O 1
ATOM 900 N N . CYS A 1 132 ? 15.903 20.228 42.512 1.00 28.59 108 CYS A N 1
ATOM 901 C CA . CYS A 1 132 ? 16.392 19.366 43.594 1.00 28.75 108 CYS A CA 1
ATOM 902 C C . CYS A 1 132 ? 17.802 18.835 43.249 1.00 28.49 108 CYS A C 1
ATOM 903 O O . CYS A 1 132 ? 18.689 18.858 44.082 1.00 28.90 108 CYS A O 1
ATOM 906 N N . PHE A 1 133 ? 17.998 18.370 42.020 1.00 29.23 109 PHE A N 1
ATOM 907 C CA . PHE A 1 133 ? 19.329 17.938 41.557 1.00 29.66 109 PHE A CA 1
ATOM 908 C C . PHE A 1 133 ? 20.402 18.977 41.817 1.00 27.99 109 PHE A C 1
ATOM 909 O O . PHE A 1 133 ? 21.482 18.644 42.298 1.00 31.39 109 PHE A O 1
ATOM 917 N N . ALA A 1 134 ? 20.117 20.223 41.465 1.00 27.91 110 ALA A N 1
ATOM 918 C CA . ALA A 1 134 ? 21.080 21.330 41.630 1.00 27.62 110 ALA A CA 1
ATOM 919 C C . ALA A 1 134 ? 21.394 21.568 43.089 1.00 26.83 110 ALA A C 1
ATOM 920 O O . ALA A 1 134 ? 22.540 21.799 43.448 1.00 28.27 110 ALA A O 1
ATOM 922 N N . LEU A 1 135 ? 20.363 21.531 43.925 1.00 26.98 111 LEU A N 1
ATOM 923 C CA . LEU A 1 135 ? 20.530 21.766 45.366 1.00 26.93 111 LEU A CA 1
ATOM 924 C C . LEU A 1 135 ? 21.384 20.642 45.986 1.00 27.82 111 LEU A C 1
ATOM 925 O O . LEU A 1 135 ? 22.230 20.889 46.844 1.00 27.77 111 LEU A O 1
ATOM 930 N N . SER A 1 136 ? 21.143 19.422 45.522 1.00 28.15 112 SER A N 1
ATOM 931 C CA . SER A 1 136 ? 21.895 18.248 45.962 1.00 28.46 112 SER A CA 1
ATOM 932 C C . SER A 1 136 ? 23.382 18.411 45.666 1.00 28.64 112 SER A C 1
ATOM 933 O O . SER A 1 136 ? 24.220 18.127 46.527 1.00 29.13 112 SER A O 1
ATOM 936 N N . GLU A 1 137 ? 23.713 18.917 44.475 1.00 27.95 113 GLU A N 1
ATOM 937 C CA . GLU A 1 137 ? 25.123 19.112 44.097 1.00 29.72 113 GLU A CA 1
ATOM 938 C C . GLU A 1 137 ? 25.755 20.234 44.922 1.00 29.00 113 GLU A C 1
ATOM 939 O O . GLU A 1 137 ? 26.904 20.140 45.313 1.00 28.76 113 GLU A O 1
ATOM 945 N N . ALA A 1 138 ? 24.982 21.297 45.152 1.00 27.29 114 ALA A N 1
ATOM 946 C CA . ALA A 1 138 ? 25.426 22.474 45.897 1.00 27.68 114 ALA A CA 1
ATOM 947 C C . ALA A 1 138 ? 25.793 22.184 47.359 1.00 29.04 114 ALA A C 1
ATOM 948 O O . ALA A 1 138 ? 26.586 22.911 47.946 1.00 30.14 114 ALA A O 1
ATOM 950 N N . TRP A 1 139 ? 25.195 21.140 47.943 1.00 30.28 115 TRP A N 1
ATOM 951 C CA . TRP A 1 139 ? 25.483 20.752 49.316 1.00 30.10 115 TRP A CA 1
ATOM 952 C C . TRP A 1 139 ? 26.553 19.675 49.439 1.00 32.56 115 TRP A C 1
ATOM 953 O O . TRP A 1 139 ? 26.811 19.180 50.530 1.00 33.96 115 TRP A O 1
ATOM 964 N N . ASP A 1 140 ? 27.171 19.310 48.326 1.00 33.45 116 ASP A N 1
ATOM 965 C CA . ASP A 1 140 ? 28.317 18.422 48.383 1.00 35.82 116 ASP A CA 1
ATOM 966 C C . ASP A 1 140 ? 29.374 19.172 49.187 1.00 36.98 116 ASP A C 1
ATOM 967 O O . ASP A 1 140 ? 29.469 20.389 49.096 1.00 35.61 116 ASP A O 1
ATOM 972 N N . GLU A 1 141 ? 30.172 18.440 49.946 1.00 38.47 117 GLU A N 1
ATOM 973 C CA . GLU A 1 141 ? 31.237 18.999 50.774 1.00 41.69 117 GLU A CA 1
ATOM 974 C C . GLU A 1 141 ? 32.146 20.023 50.063 1.00 42.64 117 GLU A C 1
ATOM 975 O O . GLU A 1 141 ? 32.539 21.036 50.637 1.00 43.72 117 GLU A O 1
ATOM 981 N N . GLU A 1 142 ? 32.462 19.772 48.807 1.00 43.04 118 GLU A N 1
ATOM 982 C CA . GLU A 1 142 ? 33.343 20.666 48.062 1.00 44.78 118 GLU A CA 1
ATOM 983 C C . GLU A 1 142 ? 32.692 21.944 47.531 1.00 42.24 118 GLU A C 1
ATOM 984 O O . GLU A 1 142 ? 33.402 22.891 47.213 1.00 41.48 118 GLU A O 1
ATOM 990 N N . LEU A 1 143 ? 31.362 21.981 47.431 1.00 39.54 119 LEU A N 1
ATOM 991 C CA . LEU A 1 143 ? 30.680 23.166 46.919 1.00 37.12 119 LEU A CA 1
ATOM 992 C C . LEU A 1 143 ? 29.918 23.976 47.979 1.00 37.75 119 LEU A C 1
ATOM 993 O O . LEU A 1 143 ? 29.348 25.031 47.646 1.00 34.89 119 LEU A O 1
ATOM 998 N N . GLN A 1 144 ? 29.893 23.498 49.231 1.00 38.42 120 GLN A N 1
ATOM 999 C CA . GLN A 1 144 ? 29.149 24.185 50.311 1.00 40.16 120 GLN A CA 1
ATOM 1000 C C . GLN A 1 144 ? 29.533 25.647 50.516 1.00 40.62 120 GLN A C 1
ATOM 1001 O O . GLN A 1 144 ? 28.698 26.452 50.934 1.00 42.20 120 GLN A O 1
ATOM 1007 N N . ASP A 1 145 ? 30.778 25.985 50.217 1.00 41.34 121 ASP A N 1
ATOM 1008 C CA . ASP A 1 145 ? 31.269 27.346 50.375 1.00 42.63 121 ASP A CA 1
ATOM 1009 C C . ASP A 1 145 ? 31.036 28.216 49.140 1.00 40.83 121 ASP A C 1
ATOM 1010 O O . ASP A 1 145 ? 31.254 29.416 49.213 1.00 40.71 121 ASP A O 1
ATOM 1015 N N . ALA A 1 146 ? 30.602 27.634 48.011 1.00 38.10 122 ALA A N 1
ATOM 1016 C CA . ALA A 1 146 ? 30.358 28.429 46.800 1.00 36.83 122 ALA A CA 1
ATOM 1017 C C . ALA A 1 146 ? 29.117 29.300 46.990 1.00 34.22 122 ALA A C 1
ATOM 1018 O O . ALA A 1 146 ? 28.060 28.788 47.339 1.00 34.86 122 ALA A O 1
ATOM 1020 N N . PRO A 1 147 ? 29.247 30.625 46.805 1.00 32.91 123 PRO A N 1
ATOM 1021 C CA . PRO A 1 147 ? 28.049 31.468 46.956 1.00 32.64 123 PRO A CA 1
ATOM 1022 C C . PRO A 1 147 ? 26.909 31.165 45.972 1.00 29.98 123 PRO A C 1
ATOM 1023 O O . PRO A 1 147 ? 25.749 31.392 46.305 1.00 31.37 123 PRO A O 1
ATOM 1027 N N . SER A 1 148 ? 27.233 30.687 44.765 1.00 28.65 124 SER A N 1
ATOM 1028 C CA . SER A 1 148 ? 26.215 30.306 43.781 1.00 25.72 124 SER A CA 1
ATOM 1029 C C . SER A 1 148 ? 26.632 29.029 43.075 1.00 27.64 124 SER A C 1
ATOM 1030 O O . SER A 1 148 ? 27.832 28.802 42.850 1.00 27.86 124 SER A O 1
ATOM 1033 N N . VAL A 1 149 ? 25.633 28.199 42.761 1.00 24.77 125 VAL A N 1
ATOM 1034 C CA . VAL A 1 149 ? 25.836 26.961 42.034 1.00 26.31 125 VAL A CA 1
ATOM 1035 C C . VAL A 1 149 ? 24.739 26.881 40.982 1.00 27.26 125 VAL A C 1
ATOM 1036 O O . VAL A 1 149 ? 23.541 27.138 41.259 1.00 26.25 125 VAL A O 1
ATOM 1040 N N . MET A 1 150 ? 25.157 26.579 39.764 1.00 27.29 126 MET A N 1
ATOM 1041 C CA . MET A 1 150 ? 24.253 26.405 38.670 1.00 28.94 126 MET A CA 1
ATOM 1042 C C . MET A 1 150 ? 24.333 24.941 38.308 1.00 27.71 126 MET A C 1
ATOM 1043 O O . MET A 1 150 ? 25.368 24.475 37.841 1.00 31.43 126 MET A O 1
ATOM 1048 N N . GLY A 1 151 ? 23.260 24.202 38.582 1.00 27.95 127 GLY A N 1
ATOM 1049 C CA . GLY A 1 151 ? 23.197 22.757 38.310 1.00 30.24 127 GLY A CA 1
ATOM 1050 C C . GLY A 1 151 ? 22.373 22.549 37.063 1.00 32.67 127 GLY A C 1
ATOM 1051 O O . GLY A 1 151 ? 21.188 22.902 37.046 1.00 34.11 127 GLY A O 1
ATOM 1052 N N . LEU A 1 152 ? 22.986 22.004 36.012 1.00 33.07 128 LEU A N 1
ATOM 1053 C CA . LEU A 1 152 ? 22.300 21.809 34.735 1.00 33.77 128 LEU A CA 1
ATOM 1054 C C . LEU A 1 152 ? 22.274 20.347 34.298 1.00 36.15 128 LEU A C 1
ATOM 1055 O O . LEU A 1 152 ? 23.279 19.639 34.412 1.00 34.95 128 LEU A O 1
ATOM 1060 N N . ILE A 1 153 ? 21.126 19.912 33.776 1.00 35.12 129 ILE A N 1
ATOM 1061 C CA . ILE A 1 153 ? 20.983 18.549 33.277 1.00 39.10 129 ILE A CA 1
ATOM 1062 C C . ILE A 1 153 ? 21.032 18.598 31.760 1.00 40.45 129 ILE A C 1
ATOM 1063 O O . ILE A 1 153 ? 20.257 19.328 31.145 1.00 41.15 129 ILE A O 1
ATOM 1068 N N . LEU A 1 154 ? 21.997 17.882 31.181 1.00 42.00 130 LEU A N 1
ATOM 1069 C CA . LEU A 1 154 ? 22.158 17.760 29.745 1.00 43.87 130 LEU A CA 1
ATOM 1070 C C . LEU A 1 154 ? 21.849 16.324 29.387 1.00 48.21 130 LEU A C 1
ATOM 1071 O O . LEU A 1 154 ? 22.734 15.462 29.403 1.00 48.17 130 LEU A O 1
ATOM 1076 N N . GLY A 1 155 ? 20.586 16.050 29.106 1.00 48.95 131 GLY A N 1
ATOM 1077 C CA . GLY A 1 155 ? 20.196 14.700 28.744 1.00 53.87 131 GLY A CA 1
ATOM 1078 C C . GLY A 1 155 ? 18.988 14.772 27.849 1.00 55.36 131 GLY A C 1
ATOM 1079 O O . GLY A 1 155 ? 19.102 15.061 26.663 1.00 54.54 131 GLY A O 1
ATOM 1080 N N . THR A 1 156 ? 17.832 14.514 28.441 1.00 56.76 132 THR A N 1
ATOM 1081 C CA . THR A 1 156 ? 16.572 14.579 27.734 1.00 60.41 132 THR A CA 1
ATOM 1082 C C . THR A 1 156 ? 16.373 16.003 27.220 1.00 57.62 132 THR A C 1
ATOM 1083 O O . THR A 1 156 ? 15.903 16.213 26.098 1.00 59.27 132 THR A O 1
ATOM 1087 N N . GLY A 1 157 ? 16.785 16.964 28.042 1.00 53.50 133 GLY A N 1
ATOM 1088 C CA . GLY A 1 157 ? 16.699 18.377 27.727 1.00 50.89 133 GLY A CA 1
ATOM 1089 C C . GLY A 1 157 ? 17.866 19.134 28.331 1.00 47.23 133 GLY A C 1
ATOM 1090 O O . GLY A 1 157 ? 18.897 18.553 28.664 1.00 46.70 133 GLY A O 1
ATOM 1091 N N . PHE A 1 158 ? 17.698 20.442 28.470 1.00 44.70 134 PHE A N 1
ATOM 1092 C CA . PHE A 1 158 ? 18.735 21.298 29.036 1.00 41.92 134 PHE A CA 1
ATOM 1093 C C . PHE A 1 158 ? 18.099 22.281 29.990 1.00 40.57 134 PHE A C 1
ATOM 1094 O O . PHE A 1 158 ? 17.068 22.867 29.685 1.00 40.22 134 PHE A O 1
ATOM 1102 N N . GLY A 1 159 ? 18.717 22.480 31.141 1.00 39.91 135 GLY A N 1
ATOM 1103 C CA . GLY A 1 159 ? 18.200 23.446 32.115 1.00 38.78 135 GLY A CA 1
ATOM 1104 C C . GLY A 1 159 ? 18.398 22.927 33.508 1.00 37.55 135 GLY A C 1
ATOM 1105 O O . GLY A 1 159 ? 18.876 21.842 33.702 1.00 37.01 135 GLY A O 1
ATOM 1106 N N . GLY A 1 160 ? 18.045 23.720 34.494 1.00 35.76 136 GLY A N 1
ATOM 1107 C CA . GLY A 1 160 ? 18.232 23.257 35.833 1.00 35.61 136 GLY A CA 1
ATOM 1108 C C . GLY A 1 160 ? 17.837 24.197 36.901 1.00 32.94 136 GLY A C 1
ATOM 1109 O O . GLY A 1 160 ? 16.773 24.802 36.836 1.00 35.08 136 GLY A O 1
ATOM 1110 N N . GLY A 1 161 ? 18.736 24.340 37.873 1.00 30.73 137 GLY A N 1
ATOM 1111 C CA . GLY A 1 161 ? 18.476 25.128 39.049 1.00 28.85 137 GLY A CA 1
ATOM 1112 C C . GLY A 1 161 ? 19.583 26.087 39.407 1.00 26.36 137 GLY A C 1
ATOM 1113 O O . GLY A 1 161 ? 20.776 25.819 39.167 1.00 25.85 137 GLY A O 1
ATOM 1114 N N . LEU A 1 162 ? 19.148 27.223 39.926 1.00 25.21 138 LEU A N 1
ATOM 1115 C CA . LEU A 1 162 ? 20.012 28.287 40.388 1.00 25.38 138 LEU A CA 1
ATOM 1116 C C . LEU A 1 162 ? 19.934 28.235 41.914 1.00 25.25 138 LEU A C 1
ATOM 1117 O O . LEU A 1 162 ? 18.844 28.381 42.497 1.00 24.21 138 LEU A O 1
ATOM 1122 N N . ILE A 1 163 ? 21.081 27.997 42.535 1.00 23.82 139 ILE A N 1
ATOM 1123 C CA . ILE A 1 163 ? 21.202 27.890 43.978 1.00 25.47 139 ILE A CA 1
ATOM 1124 C C . ILE A 1 163 ? 22.057 29.040 44.474 1.00 25.41 139 ILE A C 1
ATOM 1125 O O . ILE A 1 163 ? 23.155 29.269 43.964 1.00 26.72 139 ILE A O 1
ATOM 1130 N N . TYR A 1 164 ? 21.557 29.754 45.475 1.00 25.48 140 TYR A N 1
ATOM 1131 C CA . TYR A 1 164 ? 22.283 30.872 46.090 1.00 25.59 140 TYR A CA 1
ATOM 1132 C C . TYR A 1 164 ? 22.386 30.625 47.579 1.00 26.99 140 TYR A C 1
ATOM 1133 O O . TYR A 1 164 ? 21.368 30.434 48.255 1.00 25.72 140 TYR A O 1
ATOM 1142 N N . GLU A 1 165 ? 23.611 30.590 48.087 1.00 29.44 141 GLU A N 1
ATOM 1143 C CA . GLU A 1 165 ? 23.854 30.359 49.512 1.00 31.24 141 GLU A CA 1
ATOM 1144 C C . GLU A 1 165 ? 23.150 29.104 49.999 1.00 30.74 141 GLU A C 1
ATOM 1145 O O . GLU A 1 165 ? 22.558 29.115 51.076 1.00 29.39 141 GLU A O 1
ATOM 1151 N N . GLY A 1 166 ? 23.150 28.052 49.199 1.00 28.26 142 GLY A N 1
ATOM 1152 C CA . GLY A 1 166 ? 22.528 26.800 49.596 1.00 29.01 142 GLY A CA 1
ATOM 1153 C C . GLY A 1 166 ? 21.012 26.750 49.556 1.00 28.55 142 GLY A C 1
ATOM 1154 O O . GLY A 1 166 ? 20.440 25.819 50.130 1.00 27.73 142 GLY A O 1
ATOM 1155 N N . LYS A 1 167 ? 20.371 27.748 48.906 1.00 26.89 143 LYS A N 1
ATOM 1156 C CA . LYS A 1 167 ? 18.920 27.769 48.732 1.00 27.06 143 LYS A CA 1
ATOM 1157 C C . LYS A 1 167 ? 18.502 27.937 47.269 1.00 24.94 143 LYS A C 1
ATOM 1158 O O . LYS A 1 167 ? 19.071 28.744 46.521 1.00 24.61 143 LYS A O 1
ATOM 1164 N N . VAL A 1 168 ? 17.525 27.147 46.842 1.00 26.33 144 VAL A N 1
ATOM 1165 C CA . VAL A 1 168 ? 17.027 27.231 45.477 1.00 25.05 144 VAL A CA 1
ATOM 1166 C C . VAL A 1 168 ? 16.346 28.591 45.279 1.00 24.48 144 VAL A C 1
ATOM 1167 O O . VAL A 1 168 ? 15.613 29.053 46.172 1.00 24.77 144 VAL A O 1
ATOM 1171 N N . PHE A 1 169 ? 16.647 29.258 44.176 1.00 24.18 145 PHE A N 1
ATOM 1172 C CA . PHE A 1 169 ? 15.900 30.460 43.790 1.00 23.59 145 PHE A CA 1
ATOM 1173 C C . PHE A 1 169 ? 14.818 29.945 42.831 1.00 23.20 145 PHE A C 1
ATOM 1174 O O . PHE A 1 169 ? 15.112 29.544 41.726 1.00 24.36 145 PHE A O 1
ATOM 1182 N N A SER A 1 170 ? 13.564 29.941 43.284 0.50 24.90 146 SER A N 1
ATOM 1183 N N B SER A 1 170 ? 13.563 29.941 43.266 0.50 25.07 146 SER A N 1
ATOM 1184 C CA A SER A 1 170 ? 12.448 29.414 42.482 0.50 25.84 146 SER A CA 1
ATOM 1185 C CA B SER A 1 170 ? 12.487 29.396 42.430 0.50 26.19 146 SER A CA 1
ATOM 1186 C C A SER A 1 170 ? 11.966 30.350 41.381 0.50 25.45 146 SER A C 1
ATOM 1187 C C B SER A 1 170 ? 11.962 30.353 41.366 0.50 25.59 146 SER A C 1
ATOM 1188 O O A SER A 1 170 ? 11.624 29.897 40.284 0.50 25.59 146 SER A O 1
ATOM 1189 O O B SER A 1 170 ? 11.583 29.915 40.275 0.50 25.63 146 SER A O 1
ATOM 1194 N N . GLY A 1 171 ? 11.909 31.643 41.685 1.00 24.51 147 GLY A N 1
ATOM 1195 C CA . GLY A 1 171 ? 11.430 32.648 40.730 1.00 24.91 147 GLY A CA 1
ATOM 1196 C C . GLY A 1 171 ? 9.972 33.036 40.914 1.00 26.43 147 GLY A C 1
ATOM 1197 O O . GLY A 1 171 ? 9.194 32.331 41.565 1.00 25.02 147 GLY A O 1
ATOM 1198 N N . ARG A 1 172 ? 9.587 34.167 40.334 1.00 25.04 148 ARG A N 1
ATOM 1199 C CA . ARG A 1 172 ? 8.209 34.647 40.478 1.00 26.02 148 ARG A CA 1
ATOM 1200 C C . ARG A 1 172 ? 7.144 33.631 40.005 1.00 26.35 148 ARG A C 1
ATOM 1201 O O . ARG A 1 172 ? 6.063 33.553 40.591 1.00 26.83 148 ARG A O 1
ATOM 1209 N N . ASN A 1 173 ? 7.455 32.860 38.965 1.00 24.43 149 ASN A N 1
ATOM 1210 C CA . ASN A 1 173 ? 6.529 31.871 38.380 1.00 26.71 149 ASN A CA 1
ATOM 1211 C C . ASN A 1 173 ? 6.975 30.419 38.637 1.00 26.65 149 ASN A C 1
ATOM 1212 O O . ASN A 1 173 ? 6.422 29.466 38.066 1.00 26.18 149 ASN A O 1
ATOM 1217 N N . ASN A 1 174 ? 7.992 30.261 39.481 1.00 25.28 150 ASN A N 1
ATOM 1218 C CA . ASN A 1 174 ? 8.602 28.959 39.758 1.00 26.13 150 ASN A CA 1
ATOM 1219 C C . ASN A 1 174 ? 9.313 28.402 38.520 1.00 26.14 150 ASN A C 1
ATOM 1220 O O . ASN A 1 174 ? 9.408 27.184 38.357 1.00 28.05 150 ASN A O 1
ATOM 1225 N N . VAL A 1 175 ? 9.826 29.292 37.657 1.00 24.60 151 VAL A N 1
ATOM 1226 C CA . VAL A 1 175 ? 10.528 28.854 36.455 1.00 24.86 151 VAL A CA 1
ATOM 1227 C C . VAL A 1 175 ? 11.986 29.310 36.369 1.00 25.22 151 VAL A C 1
ATOM 1228 O O . VAL A 1 175 ? 12.659 29.053 35.352 1.00 25.31 151 VAL A O 1
ATOM 1232 N N . ALA A 1 176 ? 12.486 30.000 37.394 1.00 25.08 152 ALA A N 1
ATOM 1233 C CA . ALA A 1 176 ? 13.901 30.388 37.369 1.00 26.49 152 ALA A CA 1
ATOM 1234 C C . ALA A 1 176 ? 14.733 29.130 37.066 1.00 25.97 152 ALA A C 1
ATOM 1235 O O . ALA A 1 176 ? 14.471 28.036 37.606 1.00 26.30 152 ALA A O 1
ATOM 1237 N N . GLY A 1 177 ? 15.747 29.293 36.230 1.00 26.68 153 GLY A N 1
ATOM 1238 C CA . GLY A 1 177 ? 16.601 28.167 35.844 1.00 26.59 153 GLY A CA 1
ATOM 1239 C C . GLY A 1 177 ? 16.201 27.444 34.569 1.00 27.34 153 GLY A C 1
ATOM 1240 O O . GLY A 1 177 ? 16.900 26.499 34.161 1.00 26.93 153 GLY A O 1
ATOM 1241 N N . GLU A 1 178 ? 15.099 27.868 33.927 1.00 25.87 154 GLU A N 1
ATOM 1242 C CA . GLU A 1 178 ? 14.658 27.258 32.654 1.00 27.13 154 GLU A CA 1
ATOM 1243 C C . GLU A 1 178 ? 15.475 27.831 31.465 1.00 28.42 154 GLU A C 1
ATOM 1244 O O . GLU A 1 178 ? 14.928 28.355 30.463 1.00 28.72 154 GLU A O 1
ATOM 1250 N N . LEU A 1 179 ? 16.795 27.710 31.580 1.00 27.95 155 LEU A N 1
ATOM 1251 C CA . LEU A 1 179 ? 17.717 28.202 30.572 1.00 28.69 155 LEU A CA 1
ATOM 1252 C C . LEU A 1 179 ? 17.492 27.505 29.217 1.00 30.13 155 LEU A C 1
ATOM 1253 O O . LEU A 1 179 ? 17.841 28.043 28.160 1.00 31.32 155 LEU A O 1
ATOM 1258 N N . GLY A 1 180 ? 16.911 26.315 29.272 1.00 29.61 156 GLY A N 1
ATOM 1259 C CA . GLY A 1 180 ? 16.609 25.535 28.094 1.00 31.01 156 GLY A CA 1
ATOM 1260 C C . GLY A 1 180 ? 15.597 26.211 27.200 1.00 31.24 156 GLY A C 1
ATOM 1261 O O . GLY A 1 180 ? 15.554 25.941 25.999 1.00 33.79 156 GLY A O 1
ATOM 1262 N N . HIS A 1 181 ? 14.795 27.099 27.777 1.00 30.74 157 HIS A N 1
ATOM 1263 C CA . HIS A 1 181 ? 13.757 27.754 27.020 1.00 32.08 157 HIS A CA 1
ATOM 1264 C C . HIS A 1 181 ? 13.985 29.245 26.775 1.00 32.68 157 HIS A C 1
ATOM 1265 O O . HIS A 1 181 ? 13.045 30.027 26.741 1.00 35.26 157 HIS A O 1
ATOM 1272 N N . MET A 1 182 ? 15.258 29.596 26.608 1.00 32.29 158 MET A N 1
ATOM 1273 C CA . MET A 1 182 ? 15.669 30.885 26.063 1.00 33.47 158 MET A CA 1
ATOM 1274 C C . MET A 1 182 ? 16.037 30.472 24.640 1.00 32.79 158 MET A C 1
ATOM 1275 O O . MET A 1 182 ? 16.478 29.331 24.425 1.00 31.71 158 MET A O 1
ATOM 1280 N N . ARG A 1 183 ? 15.875 31.361 23.674 1.00 32.86 159 ARG A N 1
ATOM 1281 C CA . ARG A 1 183 ? 16.307 31.081 22.305 1.00 34.51 159 ARG A CA 1
ATOM 1282 C C . ARG A 1 183 ? 17.826 31.219 22.193 1.00 34.40 159 ARG A C 1
ATOM 1283 O O . ARG A 1 183 ? 18.458 31.928 22.972 1.00 33.54 159 ARG A O 1
ATOM 1291 N N . LEU A 1 184 ? 18.404 30.532 21.218 1.00 35.07 160 LEU A N 1
ATOM 1292 C CA . LEU A 1 184 ? 19.841 30.597 20.955 1.00 34.83 160 LEU A CA 1
ATOM 1293 C C . LEU A 1 184 ? 20.305 32.047 20.825 1.00 34.49 160 LEU A C 1
ATOM 1294 O O . LEU A 1 184 ? 19.610 32.868 20.179 1.00 36.17 160 LEU A O 1
ATOM 1299 N N . PRO A 1 185 ? 21.459 32.395 21.440 1.00 33.89 161 PRO A N 1
ATOM 1300 C CA . PRO A 1 185 ? 21.998 33.741 21.246 1.00 33.58 161 PRO A CA 1
ATOM 1301 C C . PRO A 1 185 ? 22.462 33.845 19.803 1.00 34.47 161 PRO A C 1
ATOM 1302 O O . PRO A 1 185 ? 22.834 32.828 19.205 1.00 34.54 161 PRO A O 1
ATOM 1306 N N . LEU A 1 186 ? 22.493 35.061 19.265 1.00 35.66 162 LEU A N 1
ATOM 1307 C CA . LEU A 1 186 ? 22.809 35.273 17.844 1.00 36.24 162 LEU A CA 1
ATOM 1308 C C . LEU A 1 186 ? 24.150 34.696 17.423 1.00 36.77 162 LEU A C 1
ATOM 1309 O O . LEU A 1 186 ? 24.257 34.128 16.337 1.00 38.84 162 LEU A O 1
ATOM 1314 N N . ASP A 1 187 ? 25.173 34.835 18.264 1.00 36.29 163 ASP A N 1
ATOM 1315 C CA . ASP A 1 187 ? 26.486 34.260 17.924 1.00 37.90 163 ASP A CA 1
ATOM 1316 C C . ASP A 1 187 ? 26.479 32.709 17.798 1.00 38.50 163 ASP A C 1
ATOM 1317 O O . ASP A 1 187 ? 27.269 32.143 17.038 1.00 39.65 163 ASP A O 1
ATOM 1322 N N . ALA A 1 188 ? 25.590 32.041 18.538 1.00 38.20 164 ALA A N 1
ATOM 1323 C CA . ALA A 1 188 ? 25.431 30.581 18.449 1.00 37.58 164 ALA A CA 1
ATOM 1324 C C . ALA A 1 188 ? 24.764 30.235 17.112 1.00 39.08 164 ALA A C 1
ATOM 1325 O O . ALA A 1 188 ? 25.130 29.245 16.453 1.00 41.00 164 ALA A O 1
ATOM 1327 N N . TRP A 1 189 ? 23.802 31.057 16.703 1.00 38.67 165 TRP A N 1
ATOM 1328 C CA . TRP A 1 189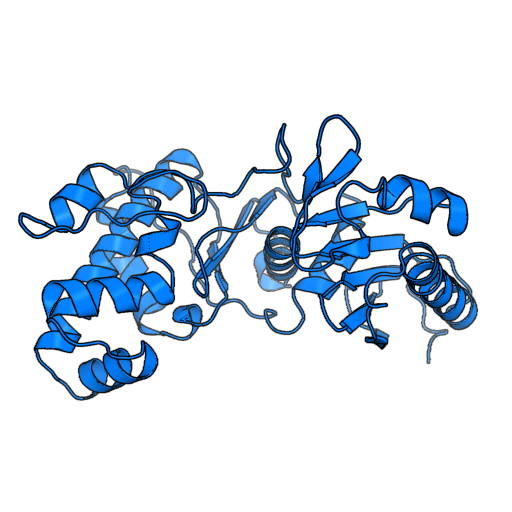 ? 23.119 30.879 15.410 1.00 41.57 165 TRP A CA 1
ATOM 1329 C C . TRP A 1 189 ? 24.080 31.067 14.241 1.00 44.33 165 TRP A C 1
ATOM 1330 O O . TRP A 1 189 ? 24.026 30.290 13.276 1.00 46.50 165 TRP A O 1
ATOM 1341 N N . PHE A 1 190 ? 24.944 32.086 14.316 1.00 44.84 166 PHE A N 1
ATOM 1342 C CA . PHE A 1 190 ? 25.923 32.328 13.257 1.00 47.68 166 PHE A CA 1
ATOM 1343 C C . PHE A 1 190 ? 26.931 31.191 13.218 1.00 47.97 166 PHE A C 1
ATOM 1344 O O . PHE A 1 190 ? 27.382 30.787 12.140 1.00 47.61 166 PHE A O 1
ATOM 1352 N N . HIS A 1 191 ? 27.287 30.674 14.393 1.00 45.14 167 HIS A N 1
ATOM 1353 C CA . HIS A 1 191 ? 28.234 29.560 14.476 1.00 45.87 167 HIS A CA 1
ATOM 1354 C C . HIS A 1 191 ? 27.746 28.333 13.703 1.00 47.27 167 HIS A C 1
ATOM 1355 O O . HIS A 1 191 ? 28.542 27.624 13.095 1.00 47.52 167 HIS A O 1
ATOM 1362 N N . LEU A 1 192 ? 26.438 28.098 13.726 1.00 47.35 168 LEU A N 1
ATOM 1363 C CA . LEU A 1 192 ? 25.843 26.951 13.027 1.00 49.29 168 LEU A CA 1
ATOM 1364 C C . LEU A 1 192 ? 25.861 27.115 11.505 1.00 51.90 168 LEU A C 1
ATOM 1365 O O . LEU A 1 192 ? 25.616 26.158 10.780 1.00 55.08 168 LEU A O 1
ATOM 1370 N N . GLY A 1 193 ? 26.141 28.327 11.025 1.00 53.15 169 GLY A N 1
ATOM 1371 C CA . GLY A 1 193 ? 26.294 28.589 9.578 1.00 55.81 169 GLY A CA 1
ATOM 1372 C C . GLY A 1 193 ? 25.064 28.564 8.684 1.00 58.30 169 GLY A C 1
ATOM 1373 O O . GLY A 1 193 ? 23.930 28.532 9.151 1.00 56.99 169 GLY A O 1
ATOM 1374 N N . ASP A 1 194 ? 25.314 28.556 7.372 1.00 62.49 170 ASP A N 1
ATOM 1375 C CA . ASP A 1 194 ? 24.260 28.568 6.351 1.00 64.67 170 ASP A CA 1
ATOM 1376 C C . ASP A 1 194 ? 23.267 27.415 6.454 1.00 65.17 170 ASP A C 1
ATOM 1377 O O . ASP A 1 194 ? 22.092 27.581 6.125 1.00 65.58 170 ASP A O 1
ATOM 1382 N N . ASN A 1 195 ? 23.731 26.253 6.911 1.00 65.46 171 ASN A N 1
ATOM 1383 C CA . ASN A 1 195 ? 22.870 25.074 7.015 1.00 66.66 171 ASN A CA 1
ATOM 1384 C C . ASN A 1 195 ? 22.315 24.875 8.429 1.00 63.10 171 ASN A C 1
ATOM 1385 O O . ASN A 1 195 ? 21.829 23.791 8.766 1.00 63.53 171 ASN A O 1
ATOM 1390 N N . ALA A 1 196 ? 22.377 25.923 9.252 1.00 58.95 172 ALA A N 1
ATOM 1391 C CA . ALA A 1 196 ? 21.882 25.842 10.607 1.00 54.72 172 ALA A CA 1
ATOM 1392 C C . ALA A 1 196 ? 20.412 25.438 10.593 1.00 53.71 172 ALA A C 1
ATOM 1393 O O . ALA A 1 196 ? 19.622 26.012 9.849 1.00 53.84 172 ALA A O 1
ATOM 1395 N N . PRO A 1 197 ? 20.044 24.426 11.400 1.00 52.13 173 PRO A N 1
ATOM 1396 C CA . PRO A 1 197 ? 18.653 24.029 11.487 1.00 52.07 173 PRO A CA 1
ATOM 1397 C C . PRO A 1 197 ? 17.898 24.793 12.582 1.00 49.26 173 PRO A C 1
ATOM 1398 O O . PRO A 1 197 ? 18.453 25.044 13.660 1.00 48.40 173 PRO A O 1
ATOM 1402 N N . LEU A 1 198 ? 16.653 25.172 12.293 1.00 49.23 174 LEU A N 1
ATOM 1403 C CA . LEU A 1 198 ? 15.785 25.816 13.272 1.00 48.68 174 LEU A CA 1
ATOM 1404 C C . LEU A 1 198 ? 14.932 24.677 13.829 1.00 48.10 174 LEU A C 1
ATOM 1405 O O . LEU A 1 198 ? 14.010 24.198 13.169 1.00 49.78 174 LEU A O 1
ATOM 1410 N N . LEU A 1 199 ? 15.265 24.246 15.042 1.00 46.68 175 LEU A N 1
ATOM 1411 C CA . LEU A 1 199 ? 14.597 23.127 15.689 1.00 46.10 175 LEU A CA 1
ATOM 1412 C C . LEU A 1 199 ? 13.420 23.559 16.569 1.00 45.51 175 LEU A C 1
ATOM 1413 O O . LEU A 1 199 ? 13.518 24.510 17.340 1.00 40.59 175 LEU A O 1
ATOM 1418 N N . GLY A 1 200 ? 12.294 22.866 16.422 1.00 47.05 176 GLY A N 1
ATOM 1419 C CA . GLY A 1 200 ? 11.109 23.168 17.219 1.00 47.31 176 GLY A CA 1
ATOM 1420 C C . GLY A 1 200 ? 11.285 22.693 18.653 1.00 45.66 176 GLY A C 1
ATOM 1421 O O . GLY A 1 200 ? 12.089 21.791 18.919 1.00 46.34 176 GLY A O 1
ATOM 1422 N N . CYS A 1 201 ? 10.548 23.306 19.579 1.00 43.45 177 CYS A N 1
ATOM 1423 C CA . CYS A 1 201 ? 10.593 22.908 20.979 1.00 42.25 177 CYS A CA 1
ATOM 1424 C C . CYS A 1 201 ? 9.184 22.575 21.493 1.00 42.53 177 CYS A C 1
ATOM 1425 O O . CYS A 1 201 ? 8.192 23.197 21.095 1.00 42.28 177 CYS A O 1
ATOM 1428 N N . GLY A 1 202 ? 9.108 21.614 22.402 1.00 42.18 178 GLY A N 1
ATOM 1429 C CA . GLY A 1 202 ? 7.844 21.218 22.989 1.00 42.56 178 GLY A CA 1
ATOM 1430 C C . GLY A 1 202 ? 7.184 22.293 23.850 1.00 42.47 178 GLY A C 1
ATOM 1431 O O . GLY A 1 202 ? 6.029 22.131 24.235 1.00 43.89 178 GLY A O 1
ATOM 1432 N N . CYS A 1 203 ? 7.897 23.375 24.184 1.00 40.49 179 CYS A N 1
ATOM 1433 C CA . CYS A 1 203 ? 7.272 24.471 24.942 1.00 39.73 179 CYS A CA 1
ATOM 1434 C C . CYS A 1 203 ? 6.409 25.342 24.010 1.00 41.04 179 CYS A C 1
ATOM 1435 O O . CYS A 1 203 ? 5.624 26.159 24.476 1.00 40.25 179 CYS A O 1
ATOM 1438 N N . GLY A 1 204 ? 6.576 25.159 22.703 1.00 41.79 180 GLY A N 1
ATOM 1439 C CA . GLY A 1 204 ? 5.835 25.916 21.699 1.00 43.99 180 GLY A CA 1
ATOM 1440 C C . GLY A 1 204 ? 6.690 26.878 20.884 1.00 42.41 180 GLY A C 1
ATOM 1441 O O . GLY A 1 204 ? 6.230 27.408 19.897 1.00 44.35 180 GLY A O 1
ATOM 1442 N N . LYS A 1 205 ? 7.930 27.102 21.293 1.00 40.22 181 LYS A N 1
ATOM 1443 C CA . LYS A 1 205 ? 8.817 28.015 20.578 1.00 41.04 181 LYS A CA 1
ATOM 1444 C C . LYS A 1 205 ? 9.711 27.256 19.583 1.00 41.62 181 LYS A C 1
ATOM 1445 O O . LYS A 1 205 ? 9.645 26.024 19.467 1.00 42.67 181 LYS A O 1
ATOM 1451 N N . LYS A 1 206 ? 10.507 28.011 18.833 1.00 42.27 182 LYS A N 1
ATOM 1452 C CA . LYS A 1 206 ? 11.446 27.465 17.846 1.00 42.79 182 LYS A CA 1
ATOM 1453 C C . LYS A 1 206 ? 12.819 28.038 18.167 1.00 40.72 182 LYS A C 1
ATOM 1454 O O . LYS A 1 206 ? 12.936 29.238 18.462 1.00 38.82 182 LYS A O 1
ATOM 1460 N N . GLY A 1 207 ? 13.851 27.197 18.143 1.00 39.93 183 GLY A N 1
ATOM 1461 C CA . GLY A 1 207 ? 15.221 27.639 18.450 1.00 38.97 183 GLY A CA 1
ATOM 1462 C C . GLY A 1 207 ? 15.652 27.652 19.930 1.00 36.61 183 GLY A C 1
ATOM 1463 O O . GLY A 1 207 ? 16.670 28.268 20.279 1.00 36.41 183 GLY A O 1
ATOM 1464 N N . CYS A 1 208 ? 14.898 26.993 20.806 1.00 35.96 184 CYS A N 1
ATOM 1465 C CA . CYS A 1 208 ? 15.266 26.906 22.240 1.00 34.01 184 CYS A CA 1
ATOM 1466 C C . CYS A 1 208 ? 16.558 26.127 22.487 1.00 33.60 184 CYS A C 1
ATOM 1467 O O . CYS A 1 208 ? 16.813 25.124 21.818 1.00 33.48 184 CYS A O 1
ATOM 1470 N N . LEU A 1 209 ? 17.348 26.558 23.471 1.00 32.07 185 LEU A N 1
ATOM 1471 C CA . LEU A 1 209 ? 18.593 25.832 23.842 1.00 33.13 185 LEU A CA 1
ATOM 1472 C C . LEU A 1 209 ? 18.337 24.351 24.114 1.00 33.66 185 LEU A C 1
ATOM 1473 O O . LEU A 1 209 ? 19.186 23.485 23.824 1.00 33.57 185 LEU A O 1
ATOM 1478 N N . ASP A 1 210 ? 17.162 24.075 24.674 1.00 33.89 186 ASP A N 1
ATOM 1479 C CA . ASP A 1 210 ? 16.713 22.726 25.020 1.00 36.30 186 ASP A CA 1
ATOM 1480 C C . ASP A 1 210 ? 16.785 21.752 23.839 1.00 38.52 186 ASP A C 1
ATOM 1481 O O . ASP A 1 210 ? 16.982 20.559 24.040 1.00 39.25 186 ASP A O 1
ATOM 1486 N N . SER A 1 211 ? 16.629 22.264 22.622 1.00 39.34 187 SER A N 1
ATOM 1487 C CA . SER A 1 211 ? 16.629 21.433 21.421 1.00 42.58 187 SER A CA 1
ATOM 1488 C C . SER A 1 211 ? 18.006 21.259 20.799 1.00 42.53 187 SER A C 1
ATOM 1489 O O . SER A 1 211 ? 18.151 20.496 19.838 1.00 45.54 187 SER A O 1
ATOM 1492 N N . TYR A 1 212 ? 19.008 21.956 21.333 1.00 40.01 188 TYR A N 1
ATOM 1493 C CA . TYR A 1 212 ? 20.366 21.881 20.796 1.00 40.95 188 TYR A CA 1
ATOM 1494 C C . TYR A 1 212 ? 21.407 21.347 21.765 1.00 41.79 188 TYR A C 1
ATOM 1495 O O . TYR A 1 212 ? 22.281 20.568 21.364 1.00 42.57 188 TYR A O 1
ATOM 1504 N N . LEU A 1 213 ? 21.341 21.780 23.023 1.00 40.09 189 LEU A N 1
ATOM 1505 C CA . LEU A 1 213 ? 22.363 21.415 24.005 1.00 41.85 189 LEU A CA 1
ATOM 1506 C C . LEU A 1 213 ? 22.081 20.146 24.809 1.00 43.53 189 LEU A C 1
ATOM 1507 O O . LEU A 1 213 ? 22.923 19.708 25.578 1.00 47.49 189 LEU A O 1
ATOM 1512 N N . SER A 1 214 ? 20.918 19.553 24.613 1.00 49.13 190 SER A N 1
ATOM 1513 C CA . SER A 1 214 ? 20.567 18.297 25.261 1.00 51.24 190 SER A CA 1
ATOM 1514 C C . SER A 1 214 ? 21.223 17.133 24.543 1.00 54.08 190 SER A C 1
ATOM 1515 O O . SER A 1 214 ? 21.839 17.311 23.490 1.00 56.02 190 SER A O 1
ATOM 1518 N N . GLY A 1 215 ? 21.084 15.938 25.114 1.00 56.20 191 GLY A N 1
ATOM 1519 C CA . GLY A 1 215 ? 21.585 14.710 24.496 1.00 58.27 191 GLY A CA 1
ATOM 1520 C C . GLY A 1 215 ? 20.810 14.452 23.215 1.00 60.07 191 GLY A C 1
ATOM 1521 O O . GLY A 1 215 ? 21.363 13.992 22.220 1.00 60.97 191 GLY A O 1
ATOM 1522 N N . ARG A 1 216 ? 19.515 14.750 23.250 1.00 60.27 192 ARG A N 1
ATOM 1523 C CA . ARG A 1 216 ? 18.665 14.623 22.077 1.00 62.14 192 ARG A CA 1
ATOM 1524 C C . ARG A 1 216 ? 19.139 15.603 20.995 1.00 60.98 192 ARG A C 1
ATOM 1525 O O . ARG A 1 216 ? 19.208 15.242 19.826 1.00 62.59 192 ARG A O 1
ATOM 1533 N N . GLY A 1 217 ? 19.489 16.828 21.400 1.00 57.04 193 GLY A N 1
ATOM 1534 C CA . GLY A 1 217 ? 19.963 17.873 20.465 1.00 56.01 193 GLY A CA 1
ATOM 1535 C C . GLY A 1 217 ? 21.259 17.492 19.766 1.00 55.24 193 GLY A C 1
ATOM 1536 O O . GLY A 1 217 ? 21.424 17.709 18.575 1.00 54.58 193 GLY A O 1
ATOM 1537 N N . PHE A 1 218 ? 22.186 16.953 20.544 1.00 54.24 194 PHE A N 1
ATOM 1538 C CA . PHE A 1 218 ? 23.467 16.472 20.053 1.00 54.77 194 PHE A CA 1
ATOM 1539 C C . PHE A 1 218 ? 23.231 15.494 18.871 1.00 58.42 194 PHE A C 1
ATOM 1540 O O . PHE A 1 218 ? 23.924 15.550 17.838 1.00 57.28 194 PHE A O 1
ATOM 1548 N N . GLU A 1 219 ? 22.215 14.639 19.016 1.00 59.72 195 GLU A N 1
ATOM 1549 C CA . GLU A 1 219 ? 21.855 13.655 17.979 1.00 63.85 195 GLU A CA 1
ATOM 1550 C C . GLU A 1 219 ? 21.143 14.285 16.777 1.00 64.47 195 GLU A C 1
ATOM 1551 O O . GLU A 1 219 ? 21.383 13.897 15.630 1.00 63.96 195 GLU A O 1
ATOM 1557 N N . LEU A 1 220 ? 20.270 15.261 17.030 1.00 63.14 196 LEU A N 1
ATOM 1558 C CA . LEU A 1 220 ? 19.561 15.918 15.927 1.00 64.72 196 LEU A CA 1
ATOM 1559 C C . LEU A 1 220 ? 20.541 16.714 15.063 1.00 63.57 196 LEU A C 1
ATOM 1560 O O . LEU A 1 220 ? 20.431 16.715 13.836 1.00 66.61 196 LEU A O 1
ATOM 1565 N N . LEU A 1 221 ? 21.503 17.371 15.707 1.00 60.31 197 LEU A N 1
ATOM 1566 C CA . LEU A 1 221 ? 22.522 18.149 14.994 1.00 59.26 197 LEU A CA 1
ATOM 1567 C C . LEU A 1 221 ? 23.365 17.245 14.093 1.00 61.31 197 LEU A C 1
ATOM 1568 O O . LEU A 1 221 ? 23.703 17.627 12.976 1.00 60.54 197 LEU A O 1
ATOM 1573 N N . TYR A 1 222 ? 23.707 16.056 14.584 1.00 62.02 198 TYR A N 1
ATOM 1574 C CA . TYR A 1 222 ? 24.466 15.109 13.770 1.00 65.20 198 TYR A CA 1
ATOM 1575 C C . TYR A 1 222 ? 23.612 14.649 12.583 1.00 68.05 198 TYR A C 1
ATOM 1576 O O . TYR A 1 222 ? 24.079 14.619 11.444 1.00 70.23 198 TYR A O 1
ATOM 1585 N N . ALA A 1 223 ? 22.354 14.309 12.856 1.00 68.47 199 ALA A N 1
ATOM 1586 C CA . ALA A 1 223 ? 21.444 13.842 11.810 1.00 71.22 199 ALA A CA 1
ATOM 1587 C C . ALA A 1 223 ? 21.207 14.902 10.747 1.00 71.54 199 ALA A C 1
ATOM 1588 O O . ALA A 1 223 ? 21.139 14.582 9.563 1.00 74.93 199 ALA A O 1
ATOM 1590 N N . HIS A 1 224 ? 21.093 16.161 11.166 1.00 68.99 200 HIS A N 1
ATOM 1591 C CA . HIS A 1 224 ? 20.835 17.248 10.225 1.00 69.47 200 HIS A CA 1
ATOM 1592 C C . HIS A 1 224 ? 22.010 17.525 9.290 1.00 71.30 200 HIS A C 1
ATOM 1593 O O . HIS A 1 224 ? 21.813 17.709 8.086 1.00 73.19 200 HIS A O 1
ATOM 1600 N N . TYR A 1 225 ? 23.223 17.564 9.840 1.00 70.28 201 TYR A N 1
ATOM 1601 C CA . TYR A 1 225 ? 24.420 17.844 9.038 1.00 72.02 201 TYR A CA 1
ATOM 1602 C C . TYR A 1 225 ? 24.982 16.636 8.282 1.00 76.05 201 TYR A C 1
ATOM 1603 O O . TYR A 1 225 ? 25.799 16.811 7.374 1.00 77.58 201 TYR A O 1
ATOM 1612 N N . TYR A 1 226 ? 24.563 15.421 8.636 1.00 78.02 202 TYR A N 1
ATOM 1613 C CA . TYR A 1 226 ? 25.113 14.228 7.967 1.00 82.49 202 TYR A CA 1
ATOM 1614 C C . TYR A 1 226 ? 24.071 13.201 7.484 1.00 86.27 202 TYR A C 1
ATOM 1615 O O . TYR A 1 226 ? 24.437 12.121 7.026 1.00 88.97 202 TYR A O 1
ATOM 1624 N N . GLY A 1 227 ? 22.786 13.551 7.567 1.00 87.28 203 GLY A N 1
ATOM 1625 C CA . GLY A 1 227 ? 21.694 12.682 7.094 1.00 90.94 203 GLY A CA 1
ATOM 1626 C C . GLY A 1 227 ? 21.770 11.233 7.541 1.00 93.26 203 GLY A C 1
ATOM 1627 O O . GLY A 1 227 ? 21.619 10.317 6.732 1.00 96.69 203 GLY A O 1
ATOM 1628 N N . GLU A 1 228 ? 21.993 11.030 8.835 1.00 91.80 204 GLU A N 1
ATOM 1629 C CA . GLU A 1 228 ? 22.107 9.695 9.414 1.00 94.06 204 GLU A CA 1
ATOM 1630 C C . GLU A 1 228 ? 21.820 9.777 10.905 1.00 91.34 204 GLU A C 1
ATOM 1631 O O . GLU A 1 228 ? 22.385 10.624 11.593 1.00 88.68 204 GLU A O 1
ATOM 1637 N N . GLU A 1 229 ? 20.959 8.903 11.411 1.00 92.46 205 GLU A N 1
ATOM 1638 C CA . GLU A 1 229 ? 20.615 8.924 12.832 1.00 90.72 205 GLU A CA 1
ATOM 1639 C C . GLU A 1 229 ? 21.506 8.031 13.677 1.00 90.42 205 GLU A C 1
ATOM 1640 O O . GLU A 1 229 ? 21.307 6.814 13.722 1.00 93.07 205 GLU A O 1
ATOM 1646 N N . LYS A 1 230 ? 22.500 8.634 14.323 1.00 86.96 206 LYS A N 1
ATOM 1647 C CA . LYS A 1 230 ? 23.381 7.909 15.230 1.00 87.07 206 LYS A CA 1
ATOM 1648 C C . LYS A 1 230 ? 23.027 8.292 16.651 1.00 84.38 206 LYS A C 1
ATOM 1649 O O . LYS A 1 230 ? 22.519 9.390 16.904 1.00 82.11 206 LYS A O 1
ATOM 1655 N N . LYS A 1 231 ? 23.309 7.390 17.582 1.00 85.11 207 LYS A N 1
ATOM 1656 C CA . LYS A 1 231 ? 23.036 7.638 18.987 1.00 83.37 207 LYS A CA 1
ATOM 1657 C C . LYS A 1 231 ? 24.270 8.313 19.591 1.00 80.47 207 LYS A C 1
ATOM 1658 O O . LYS A 1 231 ? 25.398 8.018 19.194 1.00 82.29 207 LYS A O 1
ATOM 1664 N N . ALA A 1 232 ? 24.054 9.224 20.536 1.00 76.64 208 ALA A N 1
ATOM 1665 C CA . ALA A 1 232 ? 25.153 9.955 21.170 1.00 73.95 208 ALA A CA 1
ATOM 1666 C C . ALA A 1 232 ? 26.369 9.066 21.451 1.00 75.02 208 ALA A C 1
ATOM 1667 O O . ALA A 1 232 ? 27.487 9.391 21.049 1.00 74.61 208 ALA A O 1
ATOM 1669 N N . ILE A 1 233 ? 26.139 7.937 22.118 1.00 76.07 209 ILE A N 1
ATOM 1670 C CA . ILE A 1 233 ? 27.216 7.014 22.475 1.00 77.58 209 ILE A CA 1
ATOM 1671 C C . ILE A 1 233 ? 28.062 6.614 21.264 1.00 78.77 209 ILE A C 1
ATOM 1672 O O . ILE A 1 233 ? 29.295 6.617 21.334 1.00 78.83 209 ILE A O 1
ATOM 1677 N N . ASP A 1 234 ? 27.393 6.284 20.159 1.00 79.25 210 ASP A N 1
ATOM 1678 C CA . ASP A 1 234 ? 28.072 5.860 18.927 1.00 80.58 210 ASP A CA 1
ATOM 1679 C C . ASP A 1 234 ? 28.836 7.006 18.253 1.00 78.09 210 ASP A C 1
ATOM 1680 O O . ASP A 1 234 ? 29.892 6.788 17.659 1.00 78.90 210 ASP A O 1
ATOM 1685 N N . ILE A 1 235 ? 28.299 8.220 18.335 1.00 73.51 211 ILE A N 1
ATOM 1686 C CA . ILE A 1 235 ? 28.962 9.394 17.754 1.00 71.51 211 ILE A CA 1
ATOM 1687 C C . ILE A 1 235 ? 30.250 9.673 18.525 1.00 70.37 211 ILE A C 1
ATOM 1688 O O . ILE A 1 235 ? 31.280 10.001 17.934 1.00 69.96 211 ILE A O 1
ATOM 1693 N N . ILE A 1 236 ? 30.167 9.547 19.851 1.00 69.44 212 ILE A N 1
ATOM 1694 C CA . ILE A 1 236 ? 31.312 9.729 20.740 1.00 69.36 212 ILE A CA 1
ATOM 1695 C C . ILE A 1 236 ? 32.332 8.612 20.494 1.00 73.52 212 ILE A C 1
ATOM 1696 O O . ILE A 1 236 ? 33.546 8.823 20.570 1.00 74.19 212 ILE A O 1
ATOM 1701 N N . LYS A 1 237 ? 31.834 7.421 20.192 1.00 76.23 213 LYS A N 1
ATOM 1702 C CA . LYS A 1 237 ? 32.713 6.299 19.898 1.00 80.74 213 LYS A CA 1
ATOM 1703 C C . LYS A 1 237 ? 33.472 6.565 18.585 1.00 81.93 213 LYS A C 1
ATOM 1704 O O . LYS A 1 237 ? 34.690 6.394 18.518 1.00 83.85 213 LYS A O 1
ATOM 1710 N N . ALA A 1 238 ? 32.757 7.023 17.561 1.00 81.67 214 ALA A N 1
ATOM 1711 C CA . ALA A 1 238 ? 33.372 7.317 16.260 1.00 83.00 214 ALA A CA 1
ATOM 1712 C C . ALA A 1 238 ? 34.411 8.441 16.367 1.00 81.51 214 ALA A C 1
ATOM 1713 O O . ALA A 1 238 ? 35.468 8.373 15.735 1.00 82.26 214 ALA A O 1
ATOM 1715 N N . ASN A 1 239 ? 34.102 9.477 17.156 1.00 77.10 215 ASN A N 1
ATOM 1716 C CA . ASN A 1 239 ? 35.032 10.589 17.359 1.00 75.93 215 ASN A CA 1
ATOM 1717 C C . ASN A 1 239 ? 36.315 10.084 17.994 1.00 77.83 215 ASN A C 1
ATOM 1718 O O . ASN A 1 239 ? 37.413 10.411 17.540 1.00 79.31 215 ASN A O 1
ATOM 1723 N N . ALA A 1 240 ? 36.158 9.299 19.059 1.00 78.96 216 ALA A N 1
ATOM 1724 C CA . ALA A 1 240 ? 37.287 8.697 19.768 1.00 81.76 216 ALA A CA 1
ATOM 1725 C C . ALA A 1 240 ? 38.125 7.852 18.819 1.00 86.31 216 ALA A C 1
ATOM 1726 O O . ALA A 1 240 ? 39.351 7.864 18.897 1.00 88.46 216 ALA A O 1
ATOM 1728 N N . ALA A 1 241 ? 37.458 7.113 17.931 1.00 88.73 217 ALA A N 1
ATOM 1729 C CA . ALA A 1 241 ? 38.149 6.261 16.955 1.00 93.07 217 ALA A CA 1
ATOM 1730 C C . ALA A 1 241 ? 38.840 7.084 15.860 1.00 93.75 217 ALA A C 1
ATOM 1731 O O . ALA A 1 241 ? 39.859 6.667 15.331 1.00 97.32 217 ALA A O 1
ATOM 1733 N N . GLY A 1 242 ? 38.288 8.252 15.529 1.00 91.23 218 GLY A N 1
ATOM 1734 C CA . GLY A 1 242 ? 38.884 9.126 14.511 1.00 91.17 218 GLY A CA 1
ATOM 1735 C C . GLY A 1 242 ? 38.044 9.388 13.270 1.00 90.81 218 GLY A C 1
ATOM 1736 O O . GLY A 1 242 ? 38.560 9.904 12.277 1.00 91.66 218 GLY A O 1
ATOM 1737 N N . ASP A 1 243 ? 36.761 9.029 13.314 1.00 89.02 219 ASP A N 1
ATOM 1738 C CA . ASP A 1 243 ? 35.859 9.279 12.196 1.00 88.49 219 ASP A CA 1
ATOM 1739 C C . ASP A 1 243 ? 35.834 10.781 11.959 1.00 85.77 219 ASP A C 1
ATOM 1740 O O . ASP A 1 243 ? 35.687 11.563 12.910 1.00 82.09 219 ASP A O 1
ATOM 1745 N N . GLU A 1 244 ? 35.975 11.186 10.700 1.00 86.65 220 GLU A N 1
ATOM 1746 C CA . GLU A 1 244 ? 35.995 12.610 10.357 1.00 84.89 220 GLU A CA 1
ATOM 1747 C C . GLU A 1 244 ? 34.682 13.362 10.599 1.00 80.73 220 GLU A C 1
ATOM 1748 O O . GLU A 1 244 ? 34.702 14.491 11.093 1.00 76.62 220 GLU A O 1
ATOM 1754 N N . LYS A 1 245 ? 33.554 12.746 10.254 1.00 80.75 221 LYS A N 1
ATOM 1755 C CA . LYS A 1 245 ? 32.245 13.383 10.451 1.00 77.63 221 LYS A CA 1
ATOM 1756 C C . LYS A 1 245 ? 31.929 13.551 11.932 1.00 73.59 221 LYS A C 1
ATOM 1757 O O . LYS A 1 245 ? 31.346 14.560 12.339 1.00 69.94 221 LYS A O 1
ATOM 1763 N N . ALA A 1 246 ? 32.313 12.558 12.732 1.00 73.12 222 ALA A N 1
ATOM 1764 C CA . ALA A 1 246 ? 32.103 12.610 14.169 1.00 69.64 222 ALA A CA 1
ATOM 1765 C C . ALA A 1 246 ? 32.963 13.725 14.764 1.00 67.22 222 ALA A C 1
ATOM 1766 O O . ALA A 1 246 ? 32.493 14.476 15.612 1.00 63.19 222 ALA A O 1
ATOM 1768 N N . ALA A 1 247 ? 34.212 13.842 14.308 1.00 68.48 223 ALA A N 1
ATOM 1769 C CA . ALA A 1 247 ? 35.119 14.890 14.809 1.00 66.85 223 ALA A CA 1
ATOM 1770 C C . ALA A 1 247 ? 34.616 16.280 14.445 1.00 64.74 223 ALA A C 1
ATOM 1771 O O . ALA A 1 247 ? 34.686 17.207 15.262 1.00 62.81 223 ALA A O 1
ATOM 1773 N N . GLU A 1 248 ? 34.107 16.422 13.223 1.00 65.89 224 GLU A N 1
ATOM 1774 C CA . GLU A 1 248 ? 33.563 17.700 12.759 1.00 64.50 224 GLU A CA 1
ATOM 1775 C C . GLU A 1 248 ? 32.340 18.085 13.603 1.00 61.10 224 GLU A C 1
ATOM 1776 O O . GLU A 1 248 ? 32.175 19.247 13.978 1.00 57.73 224 GLU A O 1
ATOM 1782 N N . HIS A 1 249 ? 31.492 17.102 13.901 1.00 60.81 225 HIS A N 1
ATOM 1783 C CA . HIS A 1 249 ? 30.304 17.324 14.737 1.00 58.01 225 HIS A CA 1
ATOM 1784 C C . HIS A 1 249 ? 30.676 17.705 16.171 1.00 55.01 225 HIS A C 1
ATOM 1785 O O . HIS A 1 249 ? 30.107 18.655 16.752 1.00 51.60 225 HIS A O 1
ATOM 1792 N N . VAL A 1 250 ? 31.621 16.967 16.753 1.00 54.34 226 VAL A N 1
ATOM 1793 C CA . VAL A 1 250 ? 32.055 17.246 18.121 1.00 50.92 226 VAL A CA 1
ATOM 1794 C C . VAL A 1 250 ? 32.644 18.655 18.214 1.00 50.19 226 VAL A C 1
ATOM 1795 O O . VAL A 1 250 ? 32.363 19.385 19.177 1.00 46.98 226 VAL A O 1
ATOM 1799 N N . GLU A 1 251 ? 33.434 19.046 17.212 1.00 51.88 227 GLU A N 1
ATOM 1800 C CA . GLU A 1 251 ? 34.001 20.400 17.163 1.00 51.29 227 GLU A CA 1
ATOM 1801 C C . GLU A 1 251 ? 32.873 21.420 17.080 1.00 49.65 227 GLU A C 1
ATOM 1802 O O . GLU A 1 251 ? 32.875 22.418 17.813 1.00 46.61 227 GLU A O 1
ATOM 1808 N N . ARG A 1 252 ? 31.906 21.162 16.196 1.00 49.90 228 ARG A N 1
ATOM 1809 C CA . ARG A 1 252 ? 30.764 22.054 16.039 1.00 49.21 228 ARG A CA 1
ATOM 1810 C C . ARG A 1 252 ? 29.999 22.198 17.354 1.00 46.85 228 ARG A C 1
ATOM 1811 O O . ARG A 1 252 ? 29.707 23.314 17.791 1.00 43.36 228 ARG A O 1
ATOM 1819 N N . PHE A 1 253 ? 29.690 21.065 17.982 1.00 46.27 229 PHE A N 1
ATOM 1820 C CA . PHE A 1 253 ? 28.932 21.051 19.230 1.00 44.15 229 PHE A CA 1
ATOM 1821 C C . PHE A 1 253 ? 29.665 21.684 20.409 1.00 42.94 229 PHE A C 1
ATOM 1822 O O . PHE A 1 253 ? 29.050 22.400 21.197 1.00 38.98 229 PHE A O 1
ATOM 1830 N N . MET A 1 254 ? 30.957 21.394 20.558 1.00 43.78 230 MET A N 1
ATOM 1831 C CA . MET A 1 254 ? 31.722 21.961 21.656 1.00 42.54 230 MET A CA 1
ATOM 1832 C C . MET A 1 254 ? 31.736 23.468 21.615 1.00 41.24 230 MET A C 1
ATOM 1833 O O . MET A 1 254 ? 31.550 24.108 22.655 1.00 38.58 230 MET A O 1
ATOM 1838 N N . GLU A 1 255 ? 31.990 24.046 20.437 1.00 41.62 231 GLU A N 1
ATOM 1839 C CA . GLU A 1 255 ? 32.023 25.508 20.315 1.00 40.01 231 GLU A CA 1
ATOM 1840 C C . GLU A 1 255 ? 30.614 26.081 20.549 1.00 39.63 231 GLU A C 1
ATOM 1841 O O . GLU A 1 255 ? 30.463 27.147 21.168 1.00 36.45 231 GLU A O 1
ATOM 1847 N N . LEU A 1 256 ? 29.583 25.380 20.073 1.00 39.39 232 LEU A N 1
ATOM 1848 C CA . LEU A 1 256 ? 28.197 25.825 20.300 1.00 39.16 232 LEU A CA 1
ATOM 1849 C C . LEU A 1 256 ? 27.905 25.919 21.810 1.00 37.71 232 LEU A C 1
ATOM 1850 O O . LEU A 1 256 ? 27.408 26.926 22.298 1.00 37.19 232 LEU A O 1
ATOM 1855 N N . LEU A 1 257 ? 28.204 24.841 22.531 1.00 37.70 233 LEU A N 1
ATOM 1856 C CA . LEU A 1 257 ? 27.985 24.803 23.959 1.00 36.11 233 LEU A CA 1
ATOM 1857 C C . LEU A 1 257 ? 28.760 25.927 24.659 1.00 34.62 233 LEU A C 1
ATOM 1858 O O . LEU A 1 257 ? 28.202 26.603 25.552 1.00 32.17 233 LEU A O 1
ATOM 1863 N N . ALA A 1 258 ? 30.024 26.134 24.255 1.00 33.87 234 ALA A N 1
ATOM 1864 C CA . ALA A 1 258 ? 30.853 27.211 24.827 1.00 34.98 234 ALA A CA 1
ATOM 1865 C C . ALA A 1 258 ? 30.232 28.604 24.593 1.00 34.06 234 ALA A C 1
ATOM 1866 O O . ALA A 1 258 ? 30.250 29.461 25.485 1.00 32.80 234 ALA A O 1
ATOM 1868 N N . ILE A 1 259 ? 29.716 28.834 23.385 1.00 34.07 235 ILE A N 1
ATOM 1869 C CA . ILE A 1 259 ? 29.065 30.115 23.074 1.00 35.13 235 ILE A CA 1
ATOM 1870 C C . ILE A 1 259 ? 27.849 30.347 23.971 1.00 33.52 235 ILE A C 1
ATOM 1871 O O . ILE A 1 259 ? 27.666 31.437 24.517 1.00 32.71 235 ILE A O 1
ATOM 1876 N N . CYS A 1 260 ? 27.005 29.321 24.097 1.00 34.89 236 CYS A N 1
ATOM 1877 C CA . CYS A 1 260 ? 25.808 29.416 24.921 1.00 33.81 236 CYS A CA 1
ATOM 1878 C C . CYS A 1 260 ? 26.207 29.619 26.391 1.00 32.70 236 CYS A C 1
ATOM 1879 O O . CYS A 1 260 ? 25.611 30.449 27.080 1.00 29.68 236 CYS A O 1
ATOM 1882 N N . PHE A 1 261 ? 27.218 28.882 26.869 1.00 31.83 237 PHE A N 1
ATOM 1883 C CA . PHE A 1 261 ? 27.700 29.100 28.224 1.00 31.49 237 PHE A CA 1
ATOM 1884 C C . PHE A 1 261 ? 28.211 30.520 28.424 1.00 31.77 237 PHE A C 1
ATOM 1885 O O . PHE A 1 261 ? 27.921 31.150 29.445 1.00 30.43 237 PHE A O 1
ATOM 1893 N N . GLY A 1 262 ? 28.967 31.032 27.460 1.00 32.40 238 GLY A N 1
ATOM 1894 C CA . GLY A 1 262 ? 29.517 32.384 27.570 1.00 31.06 238 GLY A CA 1
ATOM 1895 C C . GLY A 1 262 ? 28.442 33.444 27.777 1.00 31.18 238 GLY A C 1
ATOM 1896 O O . GLY A 1 262 ? 28.615 34.383 28.566 1.00 29.78 238 GLY A O 1
ATOM 1897 N N . ASN A 1 263 ? 27.351 33.310 27.026 1.00 30.29 239 ASN A N 1
ATOM 1898 C CA . ASN A 1 263 ? 26.219 34.206 27.129 1.00 29.53 239 ASN A CA 1
ATOM 1899 C C . ASN A 1 263 ? 25.564 34.064 28.497 1.00 28.82 239 ASN A C 1
ATOM 1900 O O . ASN A 1 263 ? 25.351 35.050 29.169 1.00 27.75 239 ASN A O 1
ATOM 1905 N N . ILE A 1 264 ? 25.289 32.827 28.910 1.00 27.98 240 ILE A N 1
ATOM 1906 C CA . ILE A 1 264 ? 24.657 32.559 30.201 1.00 27.39 240 ILE A CA 1
ATOM 1907 C C . ILE A 1 264 ? 25.490 33.100 31.367 1.00 27.13 240 ILE A C 1
ATOM 1908 O O . ILE A 1 264 ? 24.951 33.708 32.275 1.00 26.41 240 ILE A O 1
ATOM 1913 N N . PHE A 1 265 ? 26.805 32.894 31.330 1.00 26.42 241 PHE A N 1
ATOM 1914 C CA . PHE A 1 265 ? 27.666 33.345 32.413 1.00 26.57 241 PHE A CA 1
ATOM 1915 C C . PHE A 1 265 ? 27.828 34.854 32.507 1.00 27.27 241 PHE A C 1
ATOM 1916 O O . PHE A 1 265 ? 28.132 35.397 33.583 1.00 26.39 241 PHE A O 1
ATOM 1924 N N . THR A 1 266 ? 27.646 35.540 31.388 1.00 28.37 242 THR A N 1
ATOM 1925 C CA . THR A 1 266 ? 27.750 36.983 31.373 1.00 28.66 242 THR A CA 1
ATOM 1926 C C . THR A 1 266 ? 26.564 37.573 32.157 1.00 28.45 242 THR A C 1
ATOM 1927 O O . THR A 1 266 ? 26.708 38.571 32.868 1.00 27.88 242 THR A O 1
ATOM 1931 N N . ALA A 1 267 ? 25.394 36.959 32.023 1.00 29.70 243 ALA A N 1
ATOM 1932 C CA . ALA A 1 267 ? 24.212 37.436 32.755 1.00 29.68 243 ALA A CA 1
ATOM 1933 C C . ALA A 1 267 ? 24.143 36.914 34.206 1.00 28.41 243 ALA A C 1
ATOM 1934 O O . ALA A 1 267 ? 23.819 37.668 35.122 1.00 26.86 243 ALA A O 1
ATOM 1936 N N . ASN A 1 268 ? 24.468 35.636 34.400 1.00 27.20 244 ASN A N 1
ATOM 1937 C CA . ASN A 1 268 ? 24.311 34.946 35.703 1.00 29.19 244 ASN A CA 1
ATOM 1938 C C . ASN A 1 268 ? 25.583 34.702 36.543 1.00 27.69 244 ASN A C 1
ATOM 1939 O O . ASN A 1 268 ? 25.492 34.393 37.731 1.00 26.34 244 ASN A O 1
ATOM 1944 N N . ASP A 1 269 ? 26.737 34.791 35.896 1.00 25.78 245 ASP A N 1
ATOM 1945 C CA . ASP A 1 269 ? 28.058 34.715 36.523 1.00 26.00 245 ASP A CA 1
ATOM 1946 C C . ASP A 1 269 ? 28.166 33.778 37.731 1.00 24.98 245 ASP A C 1
ATOM 1947 O O . ASP A 1 269 ? 28.543 34.205 38.833 1.00 25.96 245 ASP A O 1
ATOM 1952 N N . PRO A 1 270 ? 27.845 32.488 37.543 1.00 25.34 246 PRO A N 1
ATOM 1953 C CA . PRO A 1 270 ? 27.877 31.549 38.678 1.00 26.63 246 PRO A CA 1
ATOM 1954 C C . PRO A 1 270 ? 29.285 31.193 39.134 1.00 26.90 246 PRO A C 1
ATOM 1955 O O . PRO A 1 270 ? 30.235 31.253 38.335 1.00 28.68 246 PRO A O 1
ATOM 1959 N N . HIS A 1 271 ? 29.418 30.805 40.398 1.00 27.50 247 HIS A N 1
ATOM 1960 C CA . HIS A 1 271 ? 30.727 30.395 40.954 1.00 29.51 247 HIS A CA 1
ATOM 1961 C C . HIS A 1 271 ? 31.105 28.987 40.502 1.00 29.16 247 HIS A C 1
ATOM 1962 O O . HIS A 1 271 ? 32.264 28.731 40.216 1.00 31.94 247 HIS A O 1
ATOM 1969 N N A VAL A 1 272 ? 30.135 28.084 40.429 0.50 28.90 248 VAL A N 1
ATOM 1970 N N B VAL A 1 272 ? 30.125 28.089 40.439 0.50 28.94 248 VAL A N 1
ATOM 1971 C CA A VAL A 1 272 ? 30.408 26.723 39.971 0.50 28.95 248 VAL A CA 1
ATOM 1972 C CA B VAL A 1 272 ? 30.364 26.711 40.011 0.50 29.05 248 VAL A CA 1
ATOM 1973 C C A VAL A 1 272 ? 29.205 26.174 39.208 0.50 29.27 248 VAL A C 1
ATOM 1974 C C B VAL A 1 272 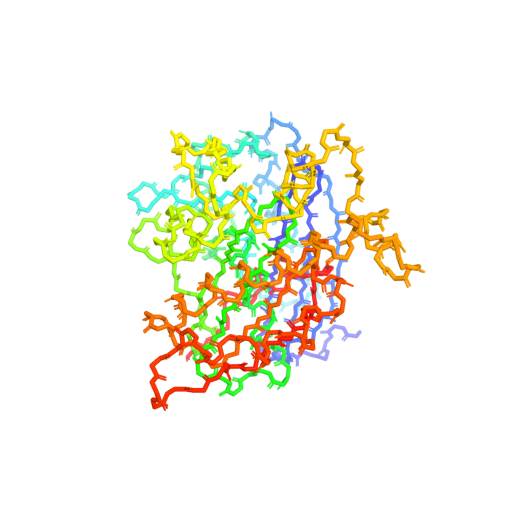? 29.193 26.215 39.170 0.50 29.22 248 VAL A C 1
ATOM 1975 O O A VAL A 1 272 ? 28.038 26.471 39.542 0.50 28.22 248 VAL A O 1
ATOM 1976 O O B VAL A 1 272 ? 28.031 26.591 39.412 0.50 28.02 248 VAL A O 1
ATOM 1983 N N . VAL A 1 273 ? 29.503 25.379 38.181 1.00 29.18 249 VAL A N 1
ATOM 1984 C CA . VAL A 1 273 ? 28.486 24.763 37.324 1.00 28.44 249 VAL A CA 1
ATOM 1985 C C . VAL A 1 273 ? 28.657 23.248 37.427 1.00 30.38 249 VAL A C 1
ATOM 1986 O O . VAL A 1 273 ? 29.775 22.725 37.236 1.00 32.97 249 VAL A O 1
ATOM 1990 N N . ALA A 1 274 ? 27.587 22.540 37.769 1.00 29.74 250 ALA A N 1
ATOM 1991 C CA . ALA A 1 274 ? 27.629 21.086 37.865 1.00 30.79 250 ALA A CA 1
ATOM 1992 C C . ALA A 1 274 ? 26.710 20.532 36.802 1.00 31.14 250 ALA A C 1
ATOM 1993 O O . ALA A 1 274 ? 25.532 20.899 36.737 1.00 31.21 250 ALA A O 1
ATOM 1995 N N . LEU A 1 275 ? 27.239 19.621 35.987 1.00 33.18 251 LEU A N 1
ATOM 1996 C CA . LEU A 1 275 ? 26.485 19.041 34.877 1.00 33.01 251 LEU A CA 1
ATOM 1997 C C . LEU A 1 275 ? 26.013 17.607 35.164 1.00 35.06 251 LEU A C 1
ATOM 1998 O O . LEU A 1 275 ? 26.792 16.753 35.605 1.00 34.98 251 LEU A O 1
ATOM 2003 N N . GLY A 1 276 ? 24.730 17.370 34.907 1.00 34.49 252 GLY A N 1
ATOM 2004 C CA . GLY A 1 276 ? 24.106 16.065 35.088 1.00 36.75 252 GLY A CA 1
ATOM 2005 C C . GLY A 1 276 ? 23.507 15.574 33.774 1.00 37.46 252 GLY A C 1
ATOM 2006 O O . GLY A 1 276 ? 23.595 16.251 32.759 1.00 37.63 252 GLY A O 1
ATOM 2007 N N . GLY A 1 277 ? 22.911 14.394 33.797 1.00 39.53 253 GLY A N 1
ATOM 2008 C CA . GLY A 1 277 ? 22.282 13.813 32.600 1.00 41.99 253 GLY A CA 1
ATOM 2009 C C . GLY A 1 277 ? 23.229 13.009 31.731 1.00 42.79 253 GLY A C 1
ATOM 2010 O O . GLY A 1 277 ? 24.437 13.070 31.901 1.00 42.33 253 GLY A O 1
ATOM 2011 N N . GLY A 1 278 ? 22.666 12.278 30.774 1.00 46.30 254 GLY A N 1
ATOM 2012 C CA . GLY A 1 278 ? 23.451 11.425 29.873 1.00 49.33 254 GLY A CA 1
ATOM 2013 C C . GLY A 1 278 ? 24.714 12.039 29.285 1.00 49.34 254 GLY A C 1
ATOM 2014 O O . GLY A 1 278 ? 25.772 11.404 29.331 1.00 49.42 254 GLY A O 1
ATOM 2015 N N . LEU A 1 279 ? 24.615 13.262 28.739 1.00 47.88 255 LEU A N 1
ATOM 2016 C CA . LEU A 1 279 ? 25.785 13.939 28.123 1.00 48.13 255 LEU A CA 1
ATOM 2017 C C . LEU A 1 279 ? 26.863 14.364 29.097 1.00 47.64 255 LEU A C 1
ATOM 2018 O O . LEU A 1 279 ? 28.022 14.518 28.695 1.00 47.03 255 LEU A O 1
ATOM 2023 N N . SER A 1 280 ? 26.500 14.587 30.362 1.00 45.88 256 SER A N 1
ATOM 2024 C CA . SER A 1 280 ? 27.507 14.970 31.343 1.00 44.33 256 SER A CA 1
ATOM 2025 C C . SER A 1 280 ? 28.577 13.891 31.456 1.00 45.59 256 SER A C 1
ATOM 2026 O O . SER A 1 280 ? 29.627 14.125 32.025 1.00 45.48 256 SER A O 1
ATOM 2029 N N . ASN A 1 281 ? 28.307 12.705 30.916 1.00 49.09 257 ASN A N 1
ATOM 2030 C CA . ASN A 1 281 ? 29.286 11.626 30.931 1.00 51.57 257 ASN A CA 1
ATOM 2031 C C . ASN A 1 281 ? 30.334 11.742 29.820 1.00 52.24 257 ASN A C 1
ATOM 2032 O O . ASN A 1 281 ? 31.264 10.941 29.767 1.00 53.65 257 ASN A O 1
ATOM 2037 N N . PHE A 1 282 ? 30.176 12.724 28.931 1.00 50.66 258 PHE A N 1
ATOM 2038 C CA . PHE A 1 282 ? 31.127 12.963 27.833 1.00 51.78 258 PHE A CA 1
ATOM 2039 C C . PHE A 1 282 ? 32.254 13.870 28.352 1.00 51.48 258 PHE A C 1
ATOM 2040 O O . PHE A 1 282 ? 32.175 15.100 28.292 1.00 47.31 258 PHE A O 1
ATOM 2048 N N . GLU A 1 283 ? 33.307 13.215 28.842 1.00 54.23 259 GLU A N 1
ATOM 2049 C CA . GLU A 1 283 ? 34.460 13.865 29.499 1.00 54.79 259 GLU A CA 1
ATOM 2050 C C . GLU A 1 283 ? 35.139 15.011 28.746 1.00 53.30 259 GLU A C 1
ATOM 2051 O O . GLU A 1 283 ? 35.654 15.941 29.379 1.00 50.94 259 GLU A O 1
ATOM 2057 N N . LEU A 1 284 ? 35.169 14.958 27.417 1.00 53.33 260 LEU A N 1
ATOM 2058 C CA . LEU A 1 284 ? 35.788 16.060 26.650 1.00 53.12 260 LEU A CA 1
ATOM 2059 C C . LEU A 1 284 ? 35.183 17.421 26.972 1.00 48.68 260 LEU A C 1
ATOM 2060 O O . LEU A 1 284 ? 35.864 18.440 26.881 1.00 47.96 260 LEU A O 1
ATOM 2065 N N . ILE A 1 285 ? 33.907 17.438 27.343 1.00 46.67 261 ILE A N 1
ATOM 2066 C CA . ILE A 1 285 ? 33.244 18.691 27.716 1.00 43.53 261 ILE A CA 1
ATOM 2067 C C . ILE A 1 285 ? 34.040 19.431 28.791 1.00 42.22 261 ILE A C 1
ATOM 2068 O O . ILE A 1 285 ? 34.265 20.636 28.682 1.00 42.04 261 ILE A O 1
ATOM 2073 N N . TYR A 1 286 ? 34.498 18.701 29.802 1.00 42.72 262 TYR A N 1
ATOM 2074 C CA . TYR A 1 286 ? 35.224 19.304 30.928 1.00 42.94 262 TYR A CA 1
ATOM 2075 C C . TYR A 1 286 ? 36.595 19.821 30.523 1.00 44.52 262 TYR A C 1
ATOM 2076 O O . TYR A 1 286 ? 37.063 20.803 31.090 1.00 43.30 262 TYR A O 1
ATOM 2085 N N . GLU A 1 287 ? 37.221 19.184 29.530 1.00 47.50 263 GLU A N 1
ATOM 2086 C CA . GLU A 1 287 ? 38.508 19.641 29.004 1.00 49.19 263 GLU A CA 1
ATOM 2087 C C . GLU A 1 287 ? 38.310 20.835 28.083 1.00 47.77 263 GLU A C 1
ATOM 2088 O O . GLU A 1 287 ? 39.082 21.783 28.111 1.00 48.97 263 GLU A O 1
ATOM 2094 N N . GLU A 1 288 ? 37.273 20.774 27.252 1.00 47.42 264 GLU A N 1
ATOM 2095 C CA . GLU A 1 288 ? 37.029 21.803 26.248 1.00 46.92 264 GLU A CA 1
ATOM 2096 C C . GLU A 1 288 ? 36.430 23.141 26.707 1.00 43.62 264 GLU A C 1
ATOM 2097 O O . GLU A 1 288 ? 36.827 24.181 26.193 1.00 44.22 264 GLU A O 1
ATOM 2103 N N . MET A 1 289 ? 35.504 23.138 27.658 1.00 42.20 265 MET A N 1
ATOM 2104 C CA . MET A 1 289 ? 34.888 24.407 28.064 1.00 39.16 265 MET A CA 1
ATOM 2105 C C . MET A 1 289 ? 35.905 25.468 28.555 1.00 39.25 265 MET A C 1
ATOM 2106 O O . MET A 1 289 ? 35.836 26.626 28.134 1.00 38.70 265 MET A O 1
ATOM 2111 N N . PRO A 1 290 ? 36.846 25.091 29.435 1.00 40.13 266 PRO A N 1
ATOM 2112 C CA . PRO A 1 290 ? 37.827 26.085 29.892 1.00 41.09 266 PRO A CA 1
ATOM 2113 C C . PRO A 1 290 ? 38.663 26.697 28.771 1.00 43.10 266 PRO A C 1
ATOM 2114 O O . PRO A 1 290 ? 39.129 27.835 28.909 1.00 43.91 266 PRO A O 1
ATOM 2118 N N . LYS A 1 291 ? 38.862 25.955 27.679 1.00 44.35 267 LYS A N 1
ATOM 2119 C CA . LYS A 1 291 ? 39.629 26.468 26.545 1.00 45.92 267 LYS A CA 1
ATOM 2120 C C . LYS A 1 291 ? 38.793 27.333 25.579 1.00 44.63 267 LYS A C 1
ATOM 2121 O O . LYS A 1 291 ? 39.343 28.197 24.903 1.00 47.12 267 LYS A O 1
ATOM 2127 N N . ARG A 1 292 ? 37.475 27.124 25.533 1.00 41.93 268 ARG A N 1
ATOM 2128 C CA . ARG A 1 292 ? 36.608 27.818 24.566 1.00 39.97 268 ARG A CA 1
ATOM 2129 C C . ARG A 1 292 ? 35.699 28.914 25.126 1.00 38.28 268 ARG A C 1
ATOM 2130 O O . ARG A 1 292 ? 35.374 29.878 24.432 1.00 38.46 268 ARG A O 1
ATOM 2138 N N . VAL A 1 293 ? 35.258 28.763 26.362 1.00 36.41 269 VAL A N 1
ATOM 2139 C CA . VAL A 1 293 ? 34.350 29.740 26.957 1.00 34.44 269 VAL A CA 1
ATOM 2140 C C . VAL A 1 293 ? 34.924 31.147 27.102 1.00 35.75 269 VAL A C 1
ATOM 2141 O O . VAL A 1 293 ? 34.228 32.114 26.816 1.00 36.37 269 VAL A O 1
ATOM 2145 N N . PRO A 1 294 ? 36.184 31.275 27.555 1.00 38.11 270 PRO A N 1
ATOM 2146 C CA . PRO A 1 294 ? 36.722 32.625 27.790 1.00 39.97 270 PRO A CA 1
ATOM 2147 C C . PRO A 1 294 ? 36.562 33.593 26.619 1.00 42.55 270 PRO A C 1
ATOM 2148 O O . PRO A 1 294 ? 36.344 34.800 26.840 1.00 43.76 270 PRO A O 1
ATOM 2152 N N . LYS A 1 295 ? 36.672 33.081 25.394 1.00 42.44 271 LYS A N 1
ATOM 2153 C CA . LYS A 1 295 ? 36.482 33.907 24.201 1.00 44.61 271 LYS A CA 1
ATOM 2154 C C . LYS A 1 295 ? 35.122 34.625 24.222 1.00 42.00 271 LYS A C 1
ATOM 2155 O O . LYS A 1 295 ? 35.015 35.793 23.830 1.00 43.58 271 LYS A O 1
ATOM 2161 N N . TYR A 1 296 ? 34.096 33.942 24.712 1.00 38.66 272 TYR A N 1
ATOM 2162 C CA . TYR A 1 296 ? 32.736 34.495 24.707 1.00 37.49 272 TYR A CA 1
ATOM 2163 C C . TYR A 1 296 ? 32.338 35.289 25.971 1.00 35.88 272 TYR A C 1
ATOM 2164 O O . TYR A 1 296 ? 31.190 35.746 26.083 1.00 37.16 272 TYR A O 1
ATOM 2173 N N . LEU A 1 297 ? 33.289 35.461 26.892 1.00 35.53 273 LEU A N 1
ATOM 2174 C CA . LEU A 1 297 ? 33.077 36.220 28.114 1.00 34.16 273 LEU A CA 1
ATOM 2175 C C . LEU A 1 297 ? 33.644 37.623 27.964 1.00 35.31 273 LEU A C 1
ATOM 2176 O O . LEU A 1 297 ? 34.413 37.908 27.031 1.00 35.29 273 LEU A O 1
ATOM 2181 N N . LEU A 1 298 ? 33.222 38.500 28.866 1.00 34.48 274 LEU A N 1
ATOM 2182 C CA . LEU A 1 298 ? 33.773 39.828 28.963 1.00 34.36 274 LEU A CA 1
ATOM 2183 C C . LEU A 1 298 ? 35.279 39.659 29.236 1.00 36.62 274 LEU A C 1
ATOM 2184 O O . LEU A 1 298 ? 35.701 38.676 29.843 1.00 34.64 274 LEU A O 1
ATOM 2189 N N . SER A 1 299 ? 36.090 40.601 28.772 1.00 37.72 275 SER A N 1
ATOM 2190 C CA . SER A 1 299 ? 37.545 40.510 28.956 1.00 39.82 275 SER A CA 1
ATOM 2191 C C . SER A 1 299 ? 37.997 40.351 30.407 1.00 40.00 275 SER A C 1
ATOM 2192 O O . SER A 1 299 ? 38.988 39.662 30.666 1.00 39.75 275 SER A O 1
ATOM 2195 N N . VAL A 1 300 ? 37.255 40.947 31.346 1.00 38.82 276 VAL A N 1
ATOM 2196 C CA . VAL A 1 300 ? 37.622 40.877 32.749 1.00 39.52 276 VAL A CA 1
ATOM 2197 C C . VAL A 1 300 ? 37.158 39.587 33.449 1.00 38.71 276 VAL A C 1
ATOM 2198 O O . VAL A 1 300 ? 37.509 39.356 34.608 1.00 41.72 276 VAL A O 1
ATOM 2202 N N . ALA A 1 301 ? 36.396 38.749 32.755 1.00 36.01 277 ALA A N 1
ATOM 2203 C CA . ALA A 1 301 ? 35.793 37.554 33.376 1.00 35.36 277 ALA A CA 1
ATOM 2204 C C . ALA A 1 301 ? 36.480 36.225 33.016 1.00 35.45 277 ALA A C 1
ATOM 2205 O O . ALA A 1 301 ? 36.971 36.059 31.909 1.00 33.93 277 ALA A O 1
ATOM 2207 N N . LYS A 1 302 ? 36.476 35.301 33.966 1.00 34.77 278 LYS A N 1
ATOM 2208 C CA . LYS A 1 302 ? 37.056 33.964 33.811 1.00 35.70 278 LYS A CA 1
ATOM 2209 C C . LYS A 1 302 ? 35.952 32.918 33.806 1.00 33.63 278 LYS A C 1
ATOM 2210 O O . LYS A 1 302 ? 34.862 33.127 34.374 1.00 31.12 278 LYS A O 1
ATOM 2216 N N . CYS A 1 303 ? 36.236 31.793 33.176 1.00 32.89 279 CYS A N 1
ATOM 2217 C CA . CYS A 1 303 ? 35.302 30.688 33.104 1.00 33.86 279 CYS A CA 1
ATOM 2218 C C . CYS A 1 303 ? 35.122 30.116 34.507 1.00 33.33 279 CYS A C 1
ATOM 2219 O O . CYS A 1 303 ? 36.081 29.963 35.226 1.00 36.48 279 CYS A O 1
ATOM 2222 N N . PRO A 1 304 ? 33.883 29.817 34.921 1.00 31.96 280 PRO A N 1
ATOM 2223 C CA . PRO A 1 304 ? 33.759 29.223 36.244 1.00 32.28 280 PRO A CA 1
ATOM 2224 C C . PRO A 1 304 ? 34.225 27.781 36.259 1.00 34.93 280 PRO A C 1
ATOM 2225 O O . PRO A 1 304 ? 34.558 27.215 35.219 1.00 33.97 280 PRO A O 1
ATOM 2229 N N . LYS A 1 305 ? 34.257 27.199 37.446 1.00 37.07 281 LYS A N 1
ATOM 2230 C CA . LYS A 1 305 ? 34.604 25.805 37.600 1.00 38.99 281 LYS A CA 1
ATOM 2231 C C . LYS A 1 305 ? 33.405 25.036 37.069 1.00 37.54 281 LYS A C 1
ATOM 2232 O O . LYS A 1 305 ? 32.261 25.310 37.475 1.00 36.33 281 LYS A O 1
ATOM 2238 N N . ILE A 1 306 ? 33.645 24.129 36.128 1.00 36.76 282 ILE A N 1
ATOM 2239 C CA . ILE A 1 306 ? 32.571 23.316 35.525 1.00 35.87 282 ILE A CA 1
ATOM 2240 C C . ILE A 1 306 ? 32.910 21.858 35.781 1.00 37.56 282 ILE A C 1
ATOM 2241 O O . ILE A 1 306 ? 33.922 21.363 35.283 1.00 37.51 282 ILE A O 1
ATOM 2246 N N . ILE A 1 307 ? 32.065 21.170 36.541 1.00 36.35 283 ILE A N 1
ATOM 2247 C CA . ILE A 1 307 ? 32.341 19.809 36.929 1.00 38.65 283 ILE A CA 1
ATOM 2248 C C . ILE A 1 307 ? 31.207 18.836 36.630 1.00 38.68 283 ILE A C 1
ATOM 2249 O O . ILE A 1 307 ? 30.058 19.240 36.425 1.00 34.93 283 ILE A O 1
ATOM 2254 N N . LYS A 1 308 ? 31.534 17.541 36.612 1.00 39.69 284 LYS A N 1
ATOM 2255 C CA . LYS A 1 308 ? 30.511 16.504 36.450 1.00 40.37 284 LYS A CA 1
ATOM 2256 C C . LYS A 1 308 ? 29.796 16.321 37.786 1.00 38.20 284 LYS A C 1
ATOM 2257 O O . LYS A 1 308 ? 30.439 16.287 38.837 1.00 38.32 284 LYS A O 1
ATOM 2263 N N . ALA A 1 309 ? 28.471 16.195 37.746 1.00 38.03 285 ALA A N 1
ATOM 2264 C CA . ALA A 1 309 ? 27.672 15.991 38.954 1.00 38.15 285 ALA A CA 1
ATOM 2265 C C . ALA A 1 309 ? 28.096 14.732 39.699 1.00 41.21 285 ALA A C 1
ATOM 2266 O O . ALA A 1 309 ? 28.403 13.695 39.092 1.00 42.67 285 ALA A O 1
ATOM 2268 N N . LYS A 1 310 ? 28.118 14.833 41.019 1.00 41.84 286 LYS A N 1
ATOM 2269 C CA . LYS A 1 310 ? 28.553 13.734 41.871 1.00 47.22 286 LYS A CA 1
ATOM 2270 C C . LYS A 1 310 ? 27.442 12.888 42.471 1.00 47.24 286 LYS A C 1
ATOM 2271 O O . LYS A 1 310 ? 27.669 11.738 42.800 1.00 47.53 286 LYS A O 1
ATOM 2277 N N . HIS A 1 311 ? 26.244 13.445 42.581 1.00 43.90 287 HIS A N 1
ATOM 2278 C CA . HIS A 1 311 ? 25.149 12.784 43.272 1.00 44.94 287 HIS A CA 1
ATOM 2279 C C . HIS A 1 311 ? 23.910 12.591 42.438 1.00 46.29 287 HIS A C 1
ATOM 2280 O O . HIS A 1 311 ? 22.804 12.488 42.989 1.00 46.60 287 HIS A O 1
ATOM 2287 N N . GLY A 1 312 ? 24.079 12.564 41.116 1.00 48.55 288 GLY A N 1
ATOM 2288 C CA . GLY A 1 312 ? 22.954 12.420 40.188 1.00 48.83 288 GLY A CA 1
ATOM 2289 C C . GLY A 1 312 ? 21.967 11.314 40.530 1.00 49.62 288 GLY A C 1
ATOM 2290 O O . GLY A 1 312 ? 20.764 11.556 40.619 1.00 48.27 288 GLY A O 1
ATOM 2291 N N . ASP A 1 313 ? 22.477 10.112 40.766 1.00 52.21 289 ASP A N 1
ATOM 2292 C CA . ASP A 1 313 ? 21.629 8.954 41.082 1.00 54.23 289 ASP A CA 1
ATOM 2293 C C . ASP A 1 313 ? 20.637 9.169 42.231 1.00 51.49 289 ASP A C 1
ATOM 2294 O O . ASP A 1 313 ? 19.576 8.559 42.236 1.00 54.38 289 ASP A O 1
ATOM 2299 N N . SER A 1 314 ? 20.988 9.996 43.210 1.00 47.34 290 SER A N 1
ATOM 2300 C CA . SER A 1 314 ? 20.109 10.246 44.343 1.00 44.95 290 SER A CA 1
ATOM 2301 C C . SER A 1 314 ? 19.834 11.729 44.530 1.00 40.74 290 SER A C 1
ATOM 2302 O O . SER A 1 314 ? 19.426 12.163 45.616 1.00 38.58 290 SER A O 1
ATOM 2305 N N . GLY A 1 315 ? 20.043 12.504 43.461 1.00 38.47 291 GLY A N 1
ATOM 2306 C CA . GLY A 1 315 ? 19.872 13.949 43.504 1.00 34.69 291 GLY A CA 1
ATOM 2307 C C . GLY A 1 315 ? 18.473 14.405 43.838 1.00 33.53 291 GLY A C 1
ATOM 2308 O O . GLY A 1 315 ? 18.311 15.385 44.544 1.00 33.00 291 GLY A O 1
ATOM 2309 N N . GLY A 1 316 ? 17.464 13.715 43.303 1.00 35.05 292 GLY A N 1
ATOM 2310 C CA . GLY A 1 316 ? 16.057 14.045 43.583 1.00 34.87 292 GLY A CA 1
ATOM 2311 C C . GLY A 1 316 ? 15.699 13.992 45.076 1.00 34.33 292 GLY A C 1
ATOM 2312 O O . GLY A 1 316 ? 15.144 14.959 45.637 1.00 32.75 292 GLY A O 1
ATOM 2313 N N . VAL A 1 317 ? 16.003 12.870 45.720 1.00 33.19 293 VAL A N 1
ATOM 2314 C CA . VAL A 1 317 ? 15.718 12.699 47.155 1.00 33.85 293 VAL A CA 1
ATOM 2315 C C . VAL A 1 317 ? 16.595 13.589 48.049 1.00 32.46 293 VAL A C 1
ATOM 2316 O O . VAL A 1 317 ? 16.105 14.180 49.030 1.00 30.68 293 VAL A O 1
ATOM 2320 N N . ARG A 1 318 ? 17.876 13.706 47.707 1.00 31.62 294 ARG A N 1
ATOM 2321 C CA . ARG A 1 318 ? 18.788 14.569 48.445 1.00 31.02 294 ARG A CA 1
ATOM 2322 C C . ARG A 1 318 ? 18.307 16.018 48.407 1.00 29.63 294 ARG A C 1
ATOM 2323 O O . ARG A 1 318 ? 18.118 16.659 49.444 1.00 29.56 294 ARG A O 1
ATOM 2331 N N . GLY A 1 319 ? 18.086 16.529 47.197 1.00 29.19 295 GLY A N 1
ATOM 2332 C CA . GLY A 1 319 ? 17.649 17.912 47.033 1.00 26.99 295 GLY A CA 1
ATOM 2333 C C . GLY A 1 319 ? 16.330 18.167 47.745 1.00 26.28 295 GLY A C 1
ATOM 2334 O O . GLY A 1 319 ? 16.154 19.200 48.375 1.00 27.24 295 GLY A O 1
ATOM 2335 N N . ALA A 1 320 ? 15.390 17.247 47.616 1.00 26.67 296 ALA A N 1
ATOM 2336 C CA . ALA A 1 320 ? 14.084 17.388 48.280 1.00 27.61 296 ALA A CA 1
ATOM 2337 C C . ALA A 1 320 ? 14.282 17.512 49.779 1.00 27.65 296 ALA A C 1
ATOM 2338 O O . ALA A 1 320 ? 13.719 18.416 50.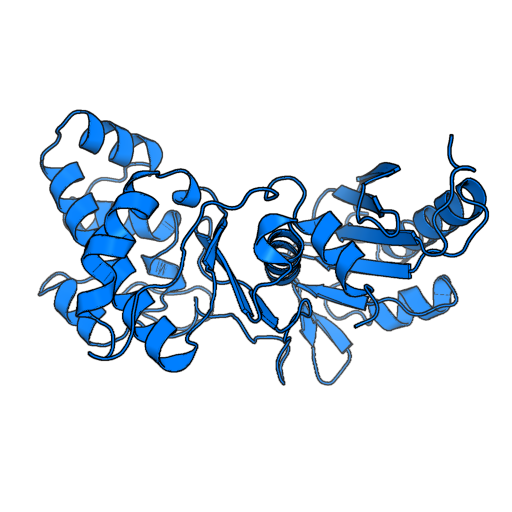419 1.00 28.90 296 ALA A O 1
ATOM 2340 N N . ALA A 1 321 ? 15.097 16.627 50.353 1.00 29.04 297 ALA A N 1
ATOM 2341 C CA . ALA A 1 321 ? 15.404 16.716 51.788 1.00 28.42 297 ALA A CA 1
ATOM 2342 C C . ALA A 1 321 ? 16.051 18.058 52.149 1.00 27.45 297 ALA A C 1
ATOM 2343 O O . ALA A 1 321 ? 15.659 18.676 53.127 1.00 28.38 297 ALA A O 1
ATOM 2345 N N . PHE A 1 322 ? 17.023 18.503 51.350 1.00 27.47 298 PHE A N 1
ATOM 2346 C CA . PHE A 1 322 ? 17.782 19.725 51.655 1.00 26.17 298 PHE A CA 1
ATOM 2347 C C . PHE A 1 322 ? 17.031 21.043 51.523 1.00 26.84 298 PHE A C 1
ATOM 2348 O O . PHE A 1 322 ? 17.554 22.084 51.899 1.00 26.95 298 PHE A O 1
ATOM 2356 N N . LEU A 1 323 ? 15.831 21.007 50.959 1.00 25.84 299 LEU A N 1
ATOM 2357 C CA . LEU A 1 323 ? 15.003 22.181 50.880 1.00 27.46 299 LEU A CA 1
ATOM 2358 C C . LEU A 1 323 ? 14.761 22.777 52.273 1.00 29.02 299 LEU A C 1
ATOM 2359 O O . LEU A 1 323 ? 14.475 23.971 52.397 1.00 29.87 299 LEU A O 1
ATOM 2364 N N . ASN A 1 324 ? 14.823 21.938 53.312 1.00 29.51 300 ASN A N 1
ATOM 2365 C CA . ASN A 1 324 ? 14.578 22.390 54.691 1.00 31.97 300 ASN A CA 1
ATOM 2366 C C . ASN A 1 324 ? 15.804 22.731 55.550 1.00 33.72 300 ASN A C 1
ATOM 2367 O O . ASN A 1 324 ? 15.674 22.944 56.745 1.00 35.57 300 ASN A O 1
ATOM 2372 N N . ILE A 1 325 ? 16.987 22.777 54.970 1.00 35.19 301 ILE A N 1
ATOM 2373 C CA . ILE A 1 325 ? 18.169 23.171 55.752 1.00 38.55 301 ILE A CA 1
ATOM 2374 C C . ILE A 1 325 ? 17.948 24.627 56.209 1.00 43.49 301 ILE A C 1
ATOM 2375 O O . ILE A 1 325 ? 17.668 25.473 55.384 1.00 44.41 301 ILE A O 1
ATOM 2380 N N . LYS A 1 326 ? 18.024 24.909 57.509 1.00 51.69 302 LYS A N 1
ATOM 2381 C CA . LYS A 1 326 ? 17.830 26.294 58.005 1.00 57.43 302 LYS A CA 1
ATOM 2382 C C . LYS A 1 326 ? 18.977 27.185 57.558 1.00 59.98 302 LYS A C 1
ATOM 2383 O O . LYS A 1 326 ? 20.118 26.957 57.948 1.00 62.24 302 LYS A O 1
ATOM 2389 N N . GLY A 1 327 ? 18.659 28.203 56.757 1.00 61.97 303 GLY A N 1
ATOM 2390 C CA . GLY A 1 327 ? 19.660 29.124 56.212 1.00 63.63 303 GLY A CA 1
ATOM 2391 C C . GLY A 1 327 ? 20.039 30.269 57.128 1.00 67.10 303 GLY A C 1
ATOM 2392 O O . GLY A 1 327 ? 19.919 30.176 58.350 1.00 69.36 303 GLY A O 1
#

Organism: Vibrio vulnificus (strain CMCP6) (NCBI:txid216895)

Nearest PDB structures (foldseek):
  4db3-assembly1_A  TM=1.003E+00  e=5.777E-69  Vibrio vulnificus
  2ap1-assembly1_A  TM=9.747E-01  e=1.262E-45  Salmonella enterica subsp. enterica serovar Typhimurium
  7p9y-assembly1_AAA  TM=8.915E-01  e=8.071E-47  Saccharomyces cerevisiae S288C
  2yhw-assembly1_A-2  TM=7.105E-01  e=1.610E-22  Homo sapiens
  1z05-assembly1_A-2  TM=7.560E-01  e=8.837E-21  Vibrio cholerae O1 biovar El Tor str. N16961

Foldseek 3Di:
DLQVAAPAKFWFWEDFLFKIKIWIAGLLRHTDDIDIDTQPQQDLVVNLVVVLVVQVVVCVVNVHRHAAFYEYQFAAFLPPCATPDDSNVNRHRHNVQVSNCVSNVHGHHYAYQQQLLQLLQCPDPVNLPFQWEQEWEAAQWIWGFIAGNSATDLDNRRCPTPQQADAQDVVLQVLCPPQNDFDADPVGHIRGNRCCRHQNNLQVSLCSVPVDGDHSVVLLVCVVVPPPSSVVSVVSNLLSVLLSLLVVCQVVVGQEYEYHYDCLPSVVSQVRNQVRNCVSHDVVDHDHRYYYGDQRVCSSRSSRRSNPDDD

Secondary structure (DSSP, 8-state):
-TTS--S--EEEEEE-SSEEEEEEE-TT--EEEEEEEEPPTT-HHHHHHHHHHHHHHHHHHHTS--EEEEEESEEE-TTT--EEESSSGGGTTS-HHHHHHHHHSS--EEEEHHHHHHHHHHTSTTTTT-SEEEEEEESSSEEEEEEETTEE---TTS-TT-GGGSBPPHHHHHHT-TT----B-TTS-BSBGGGTSSHHHHHHHHHHHHS----HHHHHHHHHHT-HHHHHHHHHHHHHHHHHHHHHHHHH--SEEEEESGGGG-THHHHHHHHHGGGGS-TT----EEEE-S-GGGHHHHHHHHTT---

B-factor: mean 45.79, std 15.68, range [23.06, 109.48]

CATH classification: 3.30.420.40 (+1 more: 3.30.420.40)

Solvent-accessible surface area: 15051 Å² total; per-residue (Å²): 151,62,174,149,133,28,129,29,21,21,0,0,0,44,2,23,40,110,90,0,24,0,0,0,2,20,87,164,26,90,79,53,17,79,44,128,28,105,13,18,115,115,57,23,95,89,1,18,90,30,0,14,37,10,2,63,96,12,23,159,84,25,93,55,119,1,80,4,0,0,0,0,37,15,46,18,47,47,112,87,35,25,1,79,10,120,82,3,84,17,0,124,48,84,51,1,83,57,43,0,54,89,90,32,64,55,88,4,106,15,24,31,51,22,6,0,13,0,2,0,1,4,54,18,152,115,5,8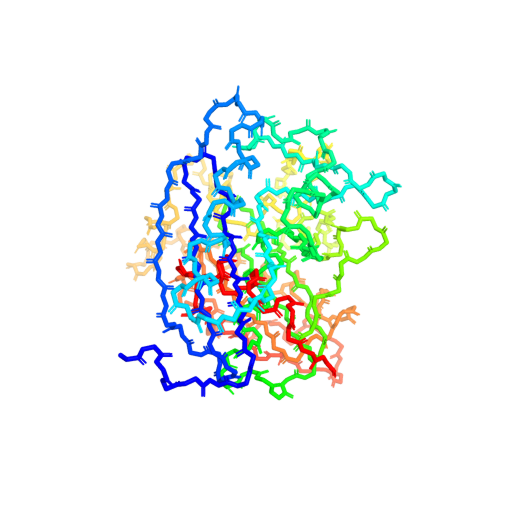5,138,24,66,11,4,2,0,1,48,0,12,133,12,8,9,4,1,19,2,92,135,15,111,27,104,31,21,166,79,38,69,21,7,78,16,0,64,104,110,23,28,114,60,0,91,139,60,5,39,164,85,19,10,109,31,56,18,90,65,63,107,138,4,0,3,32,13,0,0,1,12,140,0,0,40,48,0,2,23,78,38,39,74,82,152,60,127,18,137,60,0,45,138,20,28,87,93,51,58,151,110,0,44,94,0,11,89,42,1,1,27,0,0,0,3,0,0,0,55,10,6,68,90,51,102,9,99,3,0,0,0,4,32,54,6,5,100,11,95,56,0,37,99,27,0,69,144,41,0,59,156,46,19,113,126,141,38,181,30,20,108,17,37,83,18,108,44,43,161,33,0,15,3,27,0,0,0,3,28,18,24,168,108

Sequence (311 aa):
NLYFQSNAMYYGFDVGGTTKIEFGAFNEKLERVATERVPTPTDDYPLLLEETIAGLVAKYDQEFACCEGKIGLGLPGMEDADDATVLTVNVPAAKGKPLRADLEAKIGRSVKIENDANCFALSEAWDEELQDAPSVMGLILGTGFGGGLIYEGKVFSSGRNNVAGELGHMRLPLDAWFHLGDNAPLLGCGCGKKGCLDSYLSGRGFELLYAHYYGEEKKAIDIIKANAAGDEKAAEHVERFMELLAICFGNIFTANDPHVVVALGGGLSNFELIYEEMPKRVPKYLLSVAKCPKIIKAKHGDSGGVRGAAFLNIKG

InterPro domains:
  IPR000600 ROK family [PF00480] (2-300)
  IPR000600 ROK family [PTHR18964] (2-299)
  IPR023505 N-acetyl-D-glucosamine kinase [MF_01271] (1-303)
  IPR043129 ATPase, nucleotide binding domain [SSF53067] (1-299)
  IPR049874 ROK, conserved site [PS01125] (130-157)